Protein AF-0000000080327985 (afdb_homodimer)

pLDDT: mean 84.88, std 21.1, range [33.56, 98.88]

Structure (mmCIF, N/CA/C/O backbone):
data_AF-0000000080327985-model_v1
#
loop_
_entity.id
_entity.type
_entity.pdbx_description
1 polymer 'Uncharacterized protein'
#
loop_
_atom_site.group_PDB
_atom_site.id
_atom_site.type_symbol
_atom_site.label_atom_id
_atom_site.label_alt_id
_atom_site.label_comp_id
_atom_site.label_asym_id
_atom_site.label_entity_id
_atom_site.label_seq_id
_atom_site.pdbx_PDB_ins_code
_atom_site.Cartn_x
_atom_site.Cartn_y
_atom_site.Cartn_z
_atom_site.occupancy
_atom_site.B_iso_or_equiv
_atom_site.auth_seq_id
_atom_site.auth_comp_id
_atom_site.auth_asym_id
_atom_site.auth_atom_id
_atom_site.pdbx_PDB_model_num
ATOM 1 N N . MET A 1 1 ? 18.109 -60.594 13.781 1 41.81 1 MET A N 1
ATOM 2 C CA . MET A 1 1 ? 18.062 -59.188 13.398 1 41.81 1 MET A CA 1
ATOM 3 C C . MET A 1 1 ? 17.109 -58.969 12.227 1 41.81 1 MET A C 1
ATOM 5 O O . MET A 1 1 ? 17.297 -59.562 11.156 1 41.81 1 MET A O 1
ATOM 9 N N . ILE A 1 2 ? 15.758 -58.719 12.406 1 50.81 2 ILE A N 1
ATOM 10 C CA . ILE A 1 2 ? 14.672 -58.5 11.461 1 50.81 2 ILE A CA 1
ATOM 11 C C . ILE A 1 2 ? 14.938 -57.219 10.68 1 50.81 2 ILE A C 1
ATOM 13 O O . ILE A 1 2 ? 15.125 -56.156 11.266 1 50.81 2 ILE A O 1
ATOM 17 N N . LEU A 1 3 ? 15.633 -57.219 9.539 1 45.47 3 LEU A N 1
ATOM 18 C CA . LEU A 1 3 ? 15.797 -56.125 8.594 1 45.47 3 LEU A CA 1
ATOM 19 C C . LEU A 1 3 ? 14.453 -55.531 8.195 1 45.47 3 LEU A C 1
ATOM 21 O O . LEU A 1 3 ? 13.641 -56.188 7.562 1 45.47 3 LEU A O 1
ATOM 25 N N . VAL A 1 4 ? 13.789 -54.75 9.094 1 48.59 4 VAL A N 1
ATOM 26 C CA . VAL A 1 4 ? 12.617 -54 8.672 1 48.59 4 VAL A CA 1
ATOM 27 C C . VAL A 1 4 ? 12.953 -53.188 7.418 1 48.59 4 VAL A C 1
ATOM 29 O O . VAL A 1 4 ? 13.82 -52.312 7.457 1 48.59 4 VAL A O 1
ATOM 32 N N . MET A 1 5 ? 13.023 -53.781 6.203 1 44.28 5 MET A N 1
ATOM 33 C CA . MET A 1 5 ? 13.094 -53 4.965 1 44.28 5 MET A CA 1
ATOM 34 C C . MET A 1 5 ? 12.086 -51.875 4.98 1 44.28 5 MET A C 1
ATOM 36 O O . MET A 1 5 ? 10.875 -52.094 5.082 1 44.28 5 MET A O 1
ATOM 40 N N . THR A 1 6 ? 12.328 -50.906 5.781 1 45 6 THR A N 1
ATOM 41 C CA . THR A 1 6 ? 11.508 -49.719 5.543 1 45 6 THR A CA 1
ATOM 42 C C . THR A 1 6 ? 11.352 -49.469 4.047 1 45 6 THR A C 1
ATOM 44 O O . THR A 1 6 ? 12.344 -49.25 3.344 1 45 6 THR A O 1
ATOM 47 N N . VAL A 1 7 ? 10.484 -50.188 3.33 1 44.88 7 VAL A N 1
ATOM 48 C CA . VAL A 1 7 ? 10.07 -49.781 1.992 1 44.88 7 VAL A CA 1
ATOM 49 C C . VAL A 1 7 ? 9.859 -48.25 1.955 1 44.88 7 VAL A C 1
ATOM 51 O O . VAL A 1 7 ? 8.945 -47.75 2.605 1 44.88 7 VAL A O 1
ATOM 54 N N . GLN A 1 8 ? 10.867 -47.469 2.184 1 47.03 8 GLN A N 1
ATOM 55 C CA . GLN A 1 8 ? 10.695 -46.062 1.828 1 47.03 8 GLN A CA 1
ATOM 56 C C . GLN A 1 8 ? 9.898 -45.906 0.538 1 47.03 8 GLN A C 1
ATOM 58 O O . GLN A 1 8 ? 10.312 -46.406 -0.516 1 47.03 8 GLN A O 1
ATOM 63 N N . ASN A 1 9 ? 8.633 -46.219 0.458 1 46.62 9 ASN A N 1
ATOM 64 C CA . ASN A 1 9 ? 7.746 -45.906 -0.654 1 46.62 9 ASN A CA 1
ATOM 65 C C . ASN A 1 9 ? 8.148 -44.594 -1.328 1 46.62 9 ASN A C 1
ATOM 67 O O . ASN A 1 9 ? 7.531 -43.562 -1.089 1 46.62 9 ASN A O 1
ATOM 71 N N . LEU A 1 10 ? 9.336 -44.219 -1.144 1 50.53 10 LEU A N 1
ATOM 72 C CA . LEU A 1 10 ? 9.852 -43.094 -1.888 1 50.53 10 LEU A CA 1
ATOM 73 C C . LEU A 1 10 ? 9.477 -43.188 -3.361 1 50.53 10 LEU A C 1
ATOM 75 O O . LEU A 1 10 ? 9.328 -42.156 -4.035 1 50.53 10 LEU A O 1
ATOM 79 N N . ASP A 1 11 ? 9.727 -44.406 -3.967 1 54.41 11 ASP A N 1
ATOM 80 C CA . ASP A 1 11 ? 10.078 -44.656 -5.363 1 54.41 11 ASP A CA 1
ATOM 81 C C . ASP A 1 11 ? 8.852 -44.5 -6.27 1 54.41 11 ASP A C 1
ATOM 83 O O . ASP A 1 11 ? 8.938 -44.719 -7.477 1 54.41 11 ASP A O 1
ATOM 87 N N . LYS A 1 12 ? 7.656 -44.531 -5.777 1 68.19 12 LYS A N 1
ATOM 88 C CA . LYS A 1 12 ? 6.59 -44.594 -6.773 1 68.19 12 LYS A CA 1
ATOM 89 C C . LYS A 1 12 ? 6.406 -43.25 -7.477 1 68.19 12 LYS A C 1
ATOM 91 O O . LYS A 1 12 ? 6.352 -42.219 -6.82 1 68.19 12 LYS A O 1
ATOM 96 N N . THR A 1 13 ? 6.879 -43.125 -8.625 1 83.31 13 THR A N 1
ATO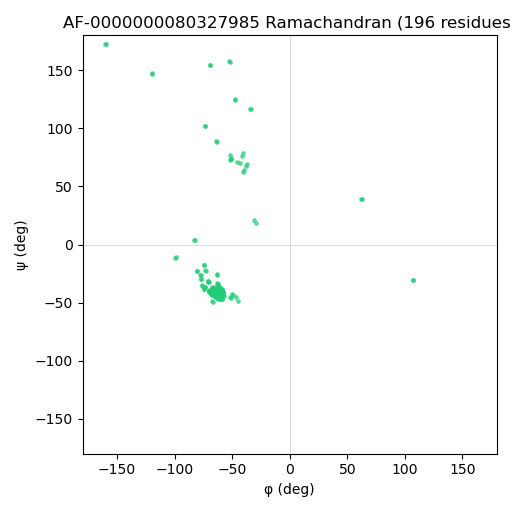M 97 C CA . THR A 1 13 ? 6.566 -42 -9.508 1 83.31 13 THR A CA 1
ATOM 98 C C . THR A 1 13 ? 5.129 -41.531 -9.297 1 83.31 13 THR A C 1
ATOM 100 O O . THR A 1 13 ? 4.203 -42.344 -9.25 1 83.31 13 THR A O 1
ATOM 103 N N . PRO A 1 14 ? 5.008 -40.281 -8.844 1 85.75 14 PRO A N 1
ATOM 104 C CA . PRO A 1 14 ? 3.646 -39.781 -8.641 1 85.75 14 PRO A CA 1
ATOM 105 C C . PRO A 1 14 ? 2.738 -40.062 -9.844 1 85.75 14 PRO A C 1
ATOM 107 O O . PRO A 1 14 ? 3.178 -39.969 -10.992 1 85.75 14 PRO A O 1
ATOM 110 N N . SER A 1 15 ? 1.611 -40.75 -9.523 1 92.44 15 SER A N 1
ATOM 111 C CA . SER A 1 15 ? 0.624 -40.938 -10.586 1 92.44 15 SER A CA 1
ATOM 112 C C . SER A 1 15 ? 0.265 -39.594 -11.242 1 92.44 15 SER A C 1
ATOM 114 O O . SER A 1 15 ? 0.633 -38.531 -10.75 1 92.44 15 SER A O 1
ATOM 116 N N . ARG A 1 16 ? -0.228 -39.594 -12.461 1 96.19 16 ARG A N 1
ATOM 117 C CA . ARG A 1 16 ? -0.683 -38.406 -13.156 1 96.19 16 ARG A CA 1
ATOM 118 C C . ARG A 1 16 ? -1.629 -37.594 -12.289 1 96.19 16 ARG A C 1
ATOM 120 O O . ARG A 1 16 ? -1.535 -36.344 -12.242 1 96.19 16 ARG A O 1
ATOM 127 N N . LYS A 1 17 ? -2.59 -38.25 -11.562 1 96.5 17 LYS A N 1
ATOM 128 C CA . LYS A 1 17 ? -3.545 -37.562 -10.688 1 96.5 17 LYS A CA 1
ATOM 129 C C . LYS A 1 17 ? -2.832 -36.844 -9.539 1 96.5 17 LYS A C 1
ATOM 131 O O . LYS A 1 17 ? -3.168 -35.719 -9.219 1 96.5 17 LYS A O 1
ATOM 136 N N . GLN A 1 18 ? -1.914 -37.375 -8.859 1 96.19 18 GLN A N 1
ATOM 137 C CA . GLN A 1 18 ? -1.138 -36.812 -7.77 1 96.19 18 GLN A CA 1
ATOM 138 C C . GLN A 1 18 ? -0.37 -35.562 -8.234 1 96.19 18 GLN A C 1
ATOM 140 O O . GLN A 1 18 ? -0.319 -34.562 -7.523 1 96.19 18 GLN A O 1
ATOM 145 N N . ARG A 1 19 ? 0.208 -35.625 -9.391 1 96.5 19 ARG A N 1
ATOM 146 C CA . ARG A 1 19 ? 0.943 -34.469 -9.938 1 96.5 19 ARG A CA 1
ATOM 147 C C . ARG A 1 19 ? 0.015 -33.281 -10.188 1 96.5 19 ARG A C 1
ATOM 149 O O . ARG A 1 19 ? 0.365 -32.156 -9.891 1 96.5 19 ARG A O 1
ATOM 156 N N . LEU A 1 20 ? -1.193 -33.656 -10.75 1 96.69 20 LEU A N 1
ATOM 157 C CA . LEU A 1 20 ? -2.174 -32.594 -10.977 1 96.69 20 LEU A CA 1
ATOM 158 C C . LEU A 1 20 ? -2.629 -32 -9.656 1 96.69 20 LEU A C 1
ATOM 160 O O . LEU A 1 20 ? -2.748 -30.781 -9.539 1 96.69 20 LEU A O 1
ATOM 164 N N . GLN A 1 21 ? -2.865 -32.75 -8.688 1 97.31 21 GLN A N 1
ATOM 165 C CA . GLN A 1 21 ? -3.303 -32.281 -7.375 1 97.31 21 GLN A CA 1
ATOM 166 C C . GLN A 1 21 ? -2.25 -31.391 -6.73 1 97.31 21 GLN A C 1
ATOM 168 O O . GLN A 1 21 ? 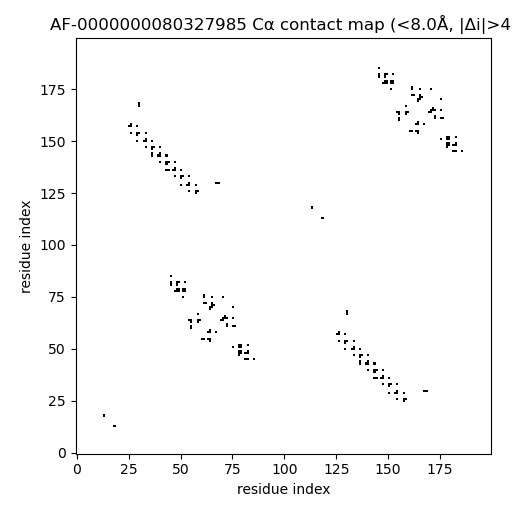-2.582 -30.375 -6.133 1 97.31 21 GLN A O 1
ATOM 173 N N . GLU A 1 22 ? -1.088 -31.734 -6.789 1 96.88 22 GLU A N 1
ATOM 174 C CA . GLU A 1 22 ? 0.012 -30.953 -6.246 1 96.88 22 GLU A CA 1
ATOM 175 C C . GLU A 1 22 ? 0.127 -29.594 -6.953 1 96.88 22 GLU A C 1
ATOM 177 O O . GLU A 1 22 ? 0.327 -28.562 -6.309 1 96.88 22 GLU A O 1
ATOM 182 N N . ARG A 1 23 ? 0.043 -29.609 -8.211 1 96.44 23 ARG A N 1
ATOM 183 C CA . ARG A 1 23 ? 0.056 -28.375 -8.977 1 96.44 23 ARG A CA 1
ATOM 184 C C . ARG A 1 23 ? -1.091 -27.453 -8.562 1 96.44 23 ARG A C 1
ATOM 186 O O . ARG A 1 23 ? -0.893 -26.266 -8.359 1 96.44 23 ARG A O 1
ATOM 193 N N . GLN A 1 24 ? -2.229 -28.031 -8.461 1 97.62 24 GLN A N 1
ATOM 194 C CA . GLN A 1 24 ? -3.408 -27.266 -8.07 1 97.62 24 GLN A CA 1
ATOM 195 C C . GLN A 1 24 ? -3.248 -26.703 -6.664 1 97.62 24 GLN A C 1
ATOM 197 O O . GLN A 1 24 ? -3.598 -25.547 -6.418 1 97.62 24 GLN A O 1
ATOM 202 N N . ARG A 1 25 ? -2.717 -27.5 -5.859 1 98.5 25 ARG A N 1
ATOM 203 C CA . ARG A 1 25 ? -2.492 -27.047 -4.488 1 98.5 25 ARG A CA 1
ATOM 204 C C . ARG A 1 25 ? -1.514 -25.875 -4.457 1 98.5 25 ARG A C 1
ATOM 206 O O . ARG A 1 25 ? -1.735 -24.891 -3.744 1 98.5 25 ARG A O 1
ATOM 213 N N . ARG A 1 26 ? -0.477 -25.922 -5.125 1 98.44 26 ARG A N 1
ATOM 214 C CA . ARG A 1 26 ? 0.523 -24.875 -5.191 1 98.44 26 ARG A CA 1
ATOM 215 C C . ARG A 1 26 ? -0.067 -23.594 -5.793 1 98.44 26 ARG A C 1
ATOM 217 O O . ARG A 1 26 ? 0.213 -22.5 -5.324 1 98.44 26 ARG A O 1
ATOM 224 N N . GLN A 1 27 ? -0.864 -23.781 -6.801 1 98.5 27 GLN A N 1
ATOM 225 C CA . GLN A 1 27 ? -1.486 -22.625 -7.453 1 98.5 27 GLN A CA 1
ATOM 226 C C . GLN A 1 27 ? -2.461 -21.922 -6.516 1 98.5 27 GLN A C 1
ATOM 228 O O . GLN A 1 27 ? -2.479 -20.688 -6.441 1 98.5 27 GLN A O 1
ATOM 233 N N . LEU A 1 28 ? -3.191 -22.672 -5.805 1 98.62 28 LEU A N 1
ATOM 234 C CA . LEU A 1 28 ? -4.113 -22.078 -4.84 1 98.62 28 LEU A CA 1
ATOM 235 C C . LEU A 1 28 ? -3.355 -21.375 -3.727 1 98.62 28 LEU A C 1
ATOM 237 O O . LEU A 1 28 ? -3.775 -20.297 -3.27 1 98.62 28 LEU A O 1
ATOM 241 N N . ALA A 1 29 ? -2.312 -21.938 -3.305 1 98.44 29 ALA A N 1
ATOM 242 C CA . ALA A 1 29 ? -1.516 -21.344 -2.234 1 98.44 29 ALA A CA 1
ATOM 243 C C . ALA A 1 29 ? -0.969 -19.984 -2.646 1 98.44 29 ALA A C 1
ATOM 245 O O . ALA A 1 29 ? -1.003 -19.031 -1.864 1 98.44 29 ALA A O 1
ATOM 246 N N . VAL A 1 30 ? -0.54 -19.844 -3.877 1 98.56 30 VAL A N 1
ATOM 247 C CA . VAL A 1 30 ? 0.047 -18.578 -4.301 1 98.56 30 VAL A CA 1
ATOM 248 C C . VAL A 1 30 ? -1.057 -17.547 -4.527 1 98.56 30 VAL A C 1
ATOM 250 O O . VAL A 1 30 ? -0.861 -16.359 -4.273 1 98.56 30 VAL A O 1
ATOM 253 N N . VAL A 1 31 ? -2.176 -17.984 -5.004 1 98.81 31 VAL A N 1
ATOM 254 C CA . VAL A 1 31 ? -3.297 -17.062 -5.133 1 98.81 31 VAL A CA 1
ATOM 255 C C . VAL A 1 31 ? -3.662 -16.5 -3.76 1 98.81 31 VAL A C 1
ATOM 257 O O . VAL A 1 31 ? -3.863 -15.297 -3.607 1 98.81 31 VAL A O 1
ATOM 260 N N . ASP A 1 32 ? -3.684 -17.406 -2.771 1 98.5 32 ASP A N 1
ATOM 261 C CA . ASP A 1 32 ? -3.967 -16.969 -1.407 1 98.5 32 ASP A CA 1
ATOM 262 C C . ASP A 1 32 ? -2.926 -15.953 -0.926 1 98.5 32 ASP A C 1
ATOM 264 O O . ASP A 1 32 ? -3.268 -14.961 -0.281 1 98.5 32 ASP A O 1
ATOM 268 N N . THR A 1 33 ? -1.729 -16.172 -1.235 1 98.69 33 THR A N 1
ATOM 269 C CA . THR A 1 33 ? -0.639 -15.281 -0.842 1 98.69 33 THR A CA 1
ATOM 270 C C . THR A 1 33 ? -0.779 -13.922 -1.518 1 98.69 33 THR A C 1
ATOM 272 O O . THR A 1 33 ? -0.601 -12.883 -0.876 1 98.69 33 THR A O 1
ATOM 275 N N . VAL A 1 34 ? -1.118 -13.945 -2.797 1 98.88 34 VAL A N 1
ATOM 276 C CA . VAL A 1 34 ? -1.31 -12.695 -3.537 1 98.88 34 VAL A CA 1
ATOM 277 C C . VAL A 1 34 ? -2.502 -11.938 -2.965 1 98.88 34 VAL A C 1
ATOM 279 O O . VAL A 1 34 ? -2.42 -10.727 -2.729 1 98.88 34 VAL A O 1
ATOM 282 N N . ASP A 1 35 ? -3.578 -12.688 -2.699 1 98.62 35 ASP A N 1
ATOM 283 C CA . ASP A 1 35 ? -4.766 -12.07 -2.115 1 98.62 35 ASP A CA 1
ATOM 284 C C . ASP A 1 35 ? -4.438 -11.406 -0.781 1 98.62 35 ASP A C 1
ATOM 286 O O . ASP A 1 35 ? -4.863 -10.273 -0.525 1 98.62 35 ASP A O 1
ATOM 290 N N . LYS A 1 36 ? -3.664 -12.016 -0.004 1 98.62 36 LYS A N 1
ATOM 291 C CA . LYS A 1 36 ? -3.275 -11.484 1.299 1 98.62 36 LYS A CA 1
ATOM 292 C C . LYS A 1 36 ? -2.389 -10.258 1.149 1 98.62 36 LYS A C 1
ATOM 294 O O . LYS A 1 36 ? -2.547 -9.281 1.884 1 98.62 36 LYS A O 1
ATOM 299 N N . ALA A 1 37 ? -1.503 -10.328 0.258 1 98.62 37 ALA A N 1
ATOM 300 C CA . ALA A 1 37 ? -0.63 -9.188 0.005 1 98.62 37 ALA A CA 1
ATOM 301 C C . ALA A 1 37 ? -1.427 -7.988 -0.505 1 98.62 37 ALA A C 1
ATOM 303 O O . ALA A 1 37 ? -1.169 -6.848 -0.111 1 98.62 37 ALA A O 1
ATOM 304 N N . GLU A 1 38 ? -2.35 -8.297 -1.351 1 98.5 38 GLU A N 1
ATOM 305 C CA . GLU A 1 38 ? -3.223 -7.234 -1.844 1 98.5 38 GLU A CA 1
ATOM 306 C C . GLU A 1 38 ? -4.008 -6.594 -0.705 1 98.5 38 GLU A C 1
ATOM 308 O O . GLU A 1 38 ? -4.16 -5.371 -0.66 1 98.5 38 GLU A O 1
ATOM 313 N N . ALA A 1 39 ? -4.508 -7.324 0.178 1 98.19 39 ALA A N 1
ATOM 314 C CA . ALA A 1 39 ? -5.246 -6.828 1.336 1 98.19 39 ALA A CA 1
ATOM 315 C C . ALA A 1 39 ? -4.355 -5.965 2.227 1 98.19 39 ALA A C 1
ATOM 317 O O . ALA A 1 39 ? -4.809 -4.957 2.773 1 98.19 39 ALA A O 1
ATOM 318 N N . LYS A 1 40 ? -3.125 -6.316 2.303 1 98.44 40 LYS A N 1
ATOM 319 C CA . LYS A 1 40 ? -2.164 -5.539 3.08 1 98.44 40 LYS A CA 1
ATOM 320 C C . LYS A 1 40 ? -1.935 -4.164 2.453 1 98.44 40 LYS A C 1
ATOM 322 O O . LYS A 1 40 ? -1.854 -3.16 3.162 1 98.44 40 LYS A O 1
ATOM 327 N N . VAL A 1 41 ? -1.819 -4.145 1.182 1 98.38 41 VAL A N 1
ATOM 328 C CA . VAL A 1 41 ? -1.651 -2.877 0.479 1 98.38 41 VAL A CA 1
ATOM 329 C C . VAL A 1 41 ? -2.867 -1.986 0.724 1 98.38 41 VAL A C 1
ATOM 331 O O . VAL A 1 41 ? -2.723 -0.81 1.066 1 98.38 41 VAL A O 1
ATOM 334 N N . ARG A 1 42 ? -4.023 -2.561 0.584 1 97.25 42 ARG A N 1
ATOM 335 C CA . ARG A 1 42 ? -5.254 -1.805 0.785 1 97.25 42 ARG A CA 1
ATOM 336 C C . ARG A 1 42 ? -5.316 -1.225 2.193 1 97.25 42 ARG A C 1
ATOM 338 O O . ARG A 1 42 ? -5.672 -0.058 2.377 1 97.25 42 ARG A O 1
ATOM 345 N N . LYS A 1 43 ? -4.957 -1.97 3.121 1 96.75 43 LYS A N 1
ATOM 346 C CA . LYS A 1 43 ? -4.965 -1.515 4.508 1 96.75 43 LYS A CA 1
ATOM 347 C C . LYS A 1 43 ? -3.971 -0.374 4.715 1 96.75 43 LYS A C 1
ATOM 349 O O . LYS A 1 43 ? -4.281 0.611 5.387 1 96.75 43 LYS A O 1
ATOM 354 N N . ALA A 1 44 ? -2.838 -0.527 4.203 1 98.12 44 ALA A N 1
ATOM 355 C CA . ALA A 1 44 ? -1.814 0.508 4.312 1 98.12 44 ALA A CA 1
ATOM 356 C C . ALA A 1 44 ? -2.262 1.799 3.631 1 98.12 44 ALA A C 1
ATOM 358 O O . ALA A 1 44 ? -1.992 2.895 4.125 1 98.12 44 ALA A O 1
ATOM 359 N N . GLU A 1 45 ? -2.949 1.655 2.516 1 97.88 45 GLU A N 1
ATOM 360 C CA . GLU A 1 45 ? -3.455 2.824 1.8 1 97.88 45 GLU A CA 1
ATOM 361 C C . GLU A 1 45 ? -4.527 3.547 2.611 1 97.88 45 GLU A C 1
ATOM 363 O O . GLU A 1 45 ? -4.57 4.777 2.633 1 97.88 45 GLU A O 1
ATOM 368 N N . VAL A 1 46 ? -5.293 2.844 3.266 1 96.69 46 VAL A N 1
ATOM 369 C CA . VAL A 1 46 ? -6.324 3.418 4.121 1 96.69 46 VAL A CA 1
ATOM 370 C C . VAL A 1 46 ? -5.676 4.156 5.289 1 96.69 46 VAL A C 1
ATOM 372 O O . VAL A 1 46 ? -6.098 5.262 5.645 1 96.69 46 VAL A O 1
ATOM 375 N N . GLU A 1 47 ? -4.691 3.584 5.824 1 97.62 47 GLU A N 1
ATOM 376 C CA . GLU A 1 47 ? -3.941 4.234 6.895 1 97.62 47 GLU A CA 1
ATOM 377 C C . GLU A 1 47 ? -3.307 5.535 6.406 1 97.62 47 GLU A C 1
ATOM 379 O O . GLU A 1 47 ? -3.322 6.543 7.117 1 97.62 47 GLU A O 1
ATOM 384 N N . LEU A 1 48 ? -2.746 5.516 5.211 1 98.56 48 LEU A N 1
ATOM 385 C CA . LEU A 1 48 ? -2.162 6.723 4.633 1 98.56 48 LEU A CA 1
ATOM 386 C C . LEU A 1 48 ? -3.223 7.797 4.426 1 98.56 48 LEU A C 1
ATOM 388 O O . LEU A 1 48 ? -3 8.969 4.746 1 98.56 48 LEU A O 1
ATOM 392 N N . ALA A 1 49 ? -4.34 7.363 3.924 1 98.25 49 ALA A N 1
ATOM 393 C CA . ALA A 1 49 ? -5.434 8.305 3.701 1 98.25 49 ALA A CA 1
ATOM 394 C C . ALA A 1 49 ? -5.855 8.977 5.004 1 98.25 49 ALA A C 1
ATOM 396 O O . ALA A 1 49 ? -6.094 10.188 5.035 1 98.25 49 ALA A O 1
ATOM 397 N N . ALA A 1 50 ? -5.883 8.258 6.055 1 97.81 50 ALA A N 1
ATOM 398 C CA . ALA A 1 50 ? -6.227 8.797 7.363 1 97.81 50 ALA A CA 1
ATOM 399 C C . ALA A 1 50 ? -5.168 9.789 7.848 1 97.81 50 ALA A C 1
ATOM 401 O O . ALA A 1 50 ? -5.5 10.844 8.391 1 97.81 50 ALA A O 1
ATOM 402 N N . ALA A 1 51 ? -3.957 9.414 7.605 1 98.56 51 ALA A N 1
ATOM 403 C CA . ALA A 1 51 ? -2.857 10.289 7.988 1 98.56 51 ALA A CA 1
ATOM 404 C C . ALA A 1 51 ? -2.916 11.609 7.219 1 98.56 51 ALA A C 1
ATOM 406 O O . ALA A 1 51 ? -2.688 12.68 7.789 1 98.56 51 ALA A O 1
ATOM 407 N N . VAL A 1 52 ? -3.238 11.492 5.969 1 98.81 52 VAL A N 1
ATOM 408 C CA . VAL A 1 52 ? -3.334 12.688 5.129 1 98.81 52 VAL A CA 1
ATOM 409 C C . VAL A 1 52 ? -4.52 13.539 5.578 1 98.81 52 VAL A C 1
ATOM 411 O O . VAL A 1 52 ? -4.426 14.766 5.621 1 98.81 52 VAL A O 1
ATOM 414 N N . THR A 1 53 ? -5.547 12.875 5.953 1 98.25 53 THR A N 1
ATOM 415 C CA . THR A 1 53 ? -6.723 13.586 6.453 1 98.25 53 THR A CA 1
ATOM 416 C C . THR A 1 53 ? -6.387 14.352 7.73 1 98.25 53 THR A C 1
ATOM 418 O O . THR A 1 53 ? -6.773 15.508 7.879 1 98.25 53 THR A O 1
ATOM 421 N N . GLU A 1 54 ? -5.641 13.773 8.57 1 98.38 54 GLU A N 1
ATOM 422 C CA . GLU A 1 54 ? -5.188 14.438 9.789 1 98.38 54 GLU A CA 1
ATOM 423 C C . GLU A 1 54 ? -4.277 15.625 9.469 1 98.38 54 GLU A C 1
ATOM 425 O O . GLU A 1 54 ? -4.383 16.688 10.086 1 98.38 54 GLU A O 1
ATOM 430 N N . ALA A 1 55 ? -3.438 15.398 8.484 1 98.75 55 ALA A N 1
ATOM 431 C CA . ALA A 1 55 ? -2.521 16.469 8.086 1 98.75 55 ALA A CA 1
ATOM 432 C C . ALA A 1 55 ? -3.287 17.703 7.605 1 98.75 55 ALA A C 1
ATOM 434 O O . ALA A 1 55 ? -2.922 18.828 7.93 1 98.75 55 ALA A O 1
ATOM 435 N N . VAL A 1 56 ? -4.316 17.453 6.859 1 98.81 56 VAL A N 1
ATOM 436 C CA . VAL A 1 56 ? -5.117 18.578 6.371 1 98.81 56 VAL A CA 1
ATOM 437 C C . VAL A 1 56 ? -5.703 19.344 7.551 1 98.81 56 VAL A C 1
ATOM 439 O O . VAL A 1 56 ? -5.738 20.578 7.543 1 98.81 56 VAL A O 1
ATOM 442 N N . GLN A 1 57 ? -6.078 18.641 8.594 1 98.25 57 GLN A N 1
ATOM 443 C CA . GLN A 1 57 ? -6.641 19.281 9.781 1 98.25 57 GLN A CA 1
ATOM 444 C C . GLN A 1 57 ? -5.578 20.078 10.531 1 98.25 57 GLN A C 1
ATOM 446 O O . GLN A 1 57 ? -5.824 21.219 10.938 1 98.25 57 GLN A O 1
ATOM 451 N N . VAL A 1 58 ? -4.441 19.578 10.609 1 98.5 58 VAL A N 1
ATOM 452 C CA . VAL A 1 58 ? -3.365 20.188 11.391 1 98.5 58 VAL A CA 1
ATOM 453 C C . VAL A 1 58 ? -2.83 21.422 10.648 1 98.5 58 VAL A C 1
ATOM 455 O O . VAL A 1 58 ? -2.547 22.453 11.273 1 98.5 58 VAL A O 1
ATOM 458 N N . PHE A 1 59 ? -2.756 21.312 9.367 1 98.31 59 PHE A N 1
ATOM 459 C CA . PHE A 1 59 ? -2.252 22.422 8.562 1 98.31 59 PHE A CA 1
ATOM 460 C C . PHE A 1 59 ? -3.336 23.469 8.344 1 98.31 59 PHE A C 1
ATOM 462 O O . PHE A 1 59 ? -3.037 24.625 8.047 1 98.31 59 PHE A O 1
ATOM 469 N N . GLY A 1 60 ? -4.52 23.016 8.461 1 97.94 60 GLY A N 1
ATOM 470 C CA . GLY A 1 60 ? -5.621 23.969 8.461 1 97.94 60 GLY A CA 1
ATOM 471 C C . GLY A 1 60 ? -6.434 23.938 7.18 1 97.94 60 GLY A C 1
ATOM 472 O O . GLY A 1 60 ? -7.633 24.219 7.191 1 97.94 60 GLY A O 1
ATOM 473 N N . ASP A 1 61 ? -5.777 23.594 6.047 1 97.5 61 ASP A N 1
ATOM 474 C CA . ASP A 1 61 ? -6.5 23.5 4.785 1 97.5 61 ASP A CA 1
ATOM 475 C C . ASP A 1 61 ? -5.734 22.656 3.773 1 97.5 61 ASP A C 1
ATOM 477 O O . ASP A 1 61 ? -4.594 22.266 4.023 1 97.5 61 ASP A O 1
ATOM 481 N N . GLU A 1 62 ? -6.316 22.344 2.635 1 98.56 62 GLU A N 1
ATOM 482 C CA . GLU A 1 62 ? -5.734 21.453 1.638 1 98.56 62 GLU A CA 1
ATOM 483 C C . GLU A 1 62 ? -4.484 22.062 1.01 1 98.56 62 GLU A C 1
ATOM 485 O O . GLU A 1 62 ? -3.516 21.344 0.733 1 98.56 62 GLU A O 1
ATOM 490 N N . GLN A 1 63 ? -4.523 23.359 0.795 1 98.31 63 GLN A N 1
ATOM 491 C CA . GLN A 1 63 ? -3.391 24.031 0.17 1 98.31 63 GLN A CA 1
ATOM 492 C C . GLN A 1 63 ? -2.172 24.016 1.088 1 98.31 63 GLN A C 1
ATOM 494 O O . GLN A 1 63 ? -1.059 23.734 0.647 1 98.31 63 GLN A O 1
ATOM 499 N N . SER A 1 64 ? -2.387 24.391 2.316 1 98.38 64 SER A N 1
ATOM 500 C CA . SER A 1 64 ? -1.294 24.375 3.283 1 98.38 64 SER A CA 1
ATOM 501 C C . SER A 1 64 ? -0.742 22.969 3.471 1 98.38 64 SER A C 1
ATOM 503 O O . SER A 1 64 ? 0.473 22.781 3.561 1 98.38 64 SER A O 1
ATOM 505 N N . ALA A 1 65 ? -1.595 22.031 3.527 1 98.81 65 ALA A N 1
ATOM 506 C CA . ALA A 1 65 ? -1.168 20.641 3.621 1 98.81 65 ALA A CA 1
ATOM 507 C C . ALA A 1 65 ? -0.362 20.219 2.393 1 98.81 65 ALA A C 1
ATOM 509 O O . ALA A 1 65 ? 0.642 19.516 2.51 1 98.81 65 ALA A O 1
ATOM 510 N N . SER A 1 66 ? -0.833 20.562 1.274 1 98.75 66 SER A N 1
ATOM 511 C CA . SER A 1 66 ? -0.145 20.281 0.022 1 98.75 66 SER A CA 1
ATOM 512 C C . SER A 1 66 ? 1.307 20.734 0.066 1 98.75 66 SER A C 1
ATOM 514 O O . SER A 1 66 ? 2.217 19.984 -0.292 1 98.75 66 SER A O 1
ATOM 516 N N . GLU A 1 67 ? 1.51 21.922 0.542 1 97.94 67 GLU A N 1
ATOM 517 C CA . GLU A 1 67 ? 2.855 22.469 0.663 1 97.94 67 GLU A CA 1
ATOM 518 C C . GLU A 1 67 ? 3.662 21.734 1.727 1 97.94 67 GLU A C 1
ATOM 520 O O . GLU A 1 67 ? 4.832 21.406 1.511 1 97.94 67 GLU A O 1
ATOM 525 N N . GLY A 1 68 ? 3.039 21.453 2.775 1 98.19 68 GLY A N 1
ATOM 526 C CA . GLY A 1 68 ? 3.719 20.797 3.885 1 98.19 68 GLY A CA 1
ATOM 527 C C . GLY A 1 68 ? 4.07 19.344 3.6 1 98.19 68 GLY A C 1
ATOM 528 O O . GLY A 1 68 ? 5.074 18.844 4.102 1 98.19 68 GLY A O 1
ATOM 529 N N . LEU A 1 69 ? 3.285 18.75 2.846 1 98.75 69 LEU A N 1
ATOM 530 C CA . LEU A 1 69 ? 3.465 17.328 2.576 1 98.75 69 LEU A CA 1
ATOM 531 C C . LEU A 1 69 ? 4.164 17.109 1.238 1 98.75 69 LEU A C 1
ATOM 533 O O . LEU A 1 69 ? 4.512 15.984 0.891 1 98.75 69 LEU A O 1
ATOM 537 N N . ASP A 1 70 ? 4.262 18.141 0.502 1 97.69 70 ASP A N 1
ATOM 538 C CA . ASP A 1 70 ? 4.824 18.047 -0.843 1 97.69 70 ASP A CA 1
ATOM 539 C C . ASP A 1 70 ? 3.979 17.141 -1.733 1 97.69 70 ASP A C 1
ATOM 541 O O . ASP A 1 70 ? 4.512 16.266 -2.42 1 97.69 70 ASP A O 1
ATOM 545 N N . MET A 1 71 ? 2.689 17.25 -1.567 1 97.75 71 MET A N 1
ATOM 546 C CA . MET A 1 71 ? 1.7 16.562 -2.393 1 97.75 71 MET A CA 1
ATOM 547 C C . MET A 1 71 ? 0.797 17.562 -3.105 1 97.75 71 MET A C 1
ATOM 549 O O . MET A 1 71 ? 0.449 18.609 -2.543 1 97.75 71 MET A O 1
ATOM 553 N N . SER A 1 72 ? 0.376 17.156 -4.312 1 98.69 72 SER A N 1
ATOM 554 C CA . SER A 1 72 ? -0.558 18.047 -4.984 1 98.69 72 SER A CA 1
ATOM 555 C C . SER A 1 72 ? -1.915 18.062 -4.289 1 98.69 72 SER A C 1
ATOM 557 O O . SER A 1 72 ? -2.277 17.094 -3.613 1 98.69 72 SER A O 1
ATOM 559 N N . VAL A 1 73 ? -2.605 19.031 -4.402 1 98.62 73 VAL A N 1
ATOM 560 C CA . VAL A 1 73 ? -3.941 19.125 -3.82 1 98.62 73 VAL A CA 1
ATOM 561 C C . VAL A 1 73 ? -4.828 18.016 -4.379 1 98.62 73 VAL A C 1
ATOM 563 O O . VAL A 1 73 ? -5.664 17.469 -3.66 1 98.62 73 VAL A O 1
ATOM 566 N N . GLU A 1 74 ? -4.582 17.812 -5.637 1 98.06 74 GLU A N 1
ATOM 567 C CA . GLU A 1 74 ? -5.359 16.75 -6.273 1 98.06 74 GLU A CA 1
ATOM 568 C C . GLU A 1 74 ? -5.109 15.398 -5.602 1 98.06 74 GLU A C 1
ATOM 570 O O . GLU A 1 74 ? -6.043 14.617 -5.398 1 98.06 74 GLU A O 1
ATOM 575 N N . VAL A 1 75 ? -3.893 15.102 -5.301 1 97.94 75 VAL A N 1
ATOM 576 C CA . VAL A 1 75 ? -3.531 13.859 -4.625 1 97.94 75 VAL A CA 1
ATOM 577 C C . VAL A 1 75 ? -4.176 13.812 -3.242 1 97.94 75 VAL A C 1
ATOM 579 O O . VAL A 1 75 ? -4.75 12.797 -2.85 1 97.94 75 VAL A O 1
ATOM 582 N N . ILE A 1 76 ? -4.113 14.867 -2.562 1 98.75 76 ILE A N 1
ATOM 583 C CA . ILE A 1 76 ? -4.707 14.977 -1.236 1 98.75 76 ILE A CA 1
ATOM 584 C C . ILE A 1 76 ? -6.211 14.711 -1.321 1 98.75 76 ILE A C 1
ATOM 586 O O . ILE A 1 76 ? -6.758 13.953 -0.518 1 98.75 76 ILE A O 1
ATOM 590 N N . ARG A 1 77 ? -6.879 15.266 -2.273 1 98.31 77 ARG A N 1
ATOM 591 C CA . ARG A 1 77 ? -8.32 15.094 -2.439 1 98.31 77 ARG A CA 1
ATOM 592 C C . ARG A 1 77 ? -8.68 13.633 -2.693 1 98.31 77 ARG A C 1
ATOM 594 O O . ARG A 1 77 ? -9.727 13.164 -2.254 1 98.31 77 ARG A O 1
ATOM 601 N N . ARG A 1 78 ? -7.805 13.016 -3.361 1 97.44 78 ARG A N 1
ATOM 602 C CA . ARG A 1 78 ? -8.031 11.594 -3.582 1 97.44 78 ARG A CA 1
ATOM 603 C C . ARG A 1 78 ? -8.023 10.828 -2.264 1 97.44 78 ARG A C 1
ATOM 605 O O . ARG A 1 78 ? -8.883 9.969 -2.033 1 97.44 78 ARG A O 1
ATOM 612 N N . PHE A 1 79 ? -7.113 11.164 -1.453 1 98 79 PHE A N 1
ATOM 613 C CA . PHE A 1 79 ? -7.031 10.492 -0.159 1 98 79 PHE A CA 1
ATOM 614 C C . PHE A 1 79 ? -8.234 10.844 0.707 1 98 79 PHE A C 1
ATOM 616 O O . PHE A 1 79 ? -8.781 9.984 1.397 1 98 79 PHE A O 1
ATOM 623 N N . LEU A 1 80 ? -8.602 12.07 0.72 1 97.5 80 LEU A N 1
ATOM 624 C CA . LEU A 1 80 ? -9.758 12.492 1.506 1 97.5 80 LEU A CA 1
ATOM 625 C C . LEU A 1 80 ? -11.016 11.75 1.066 1 97.5 80 LEU A C 1
ATOM 627 O O . LEU A 1 80 ? -11.836 11.359 1.9 1 97.5 80 LEU A O 1
ATOM 631 N N . ARG A 1 81 ? -11.141 11.586 -0.19 1 95.62 81 ARG A N 1
ATOM 632 C CA . ARG A 1 81 ? -12.281 10.836 -0.706 1 95.62 81 ARG A CA 1
ATOM 633 C C . ARG A 1 81 ? -12.242 9.391 -0.23 1 95.62 81 ARG A C 1
ATOM 635 O O . ARG A 1 81 ? -13.273 8.82 0.136 1 95.62 81 ARG A O 1
ATOM 642 N N . MET A 1 82 ? -11.07 8.828 -0.272 1 93.56 82 MET A N 1
ATOM 643 C CA . MET A 1 82 ? -10.914 7.453 0.184 1 93.56 82 MET A CA 1
ATOM 644 C C . MET A 1 82 ? -11.375 7.301 1.63 1 93.56 82 MET A C 1
ATOM 646 O O . MET A 1 82 ? -12.047 6.328 1.975 1 93.56 82 MET A O 1
ATOM 650 N N . THR A 1 83 ? -11 8.195 2.395 1 93.06 83 THR A N 1
ATOM 651 C CA . THR A 1 83 ? -11.359 8.164 3.809 1 93.06 83 THR A CA 1
ATOM 652 C C . THR A 1 83 ? -12.867 8.289 3.988 1 93.06 83 THR A C 1
ATOM 654 O O . THR A 1 83 ? -13.453 7.598 4.828 1 93.06 83 THR A O 1
ATOM 657 N N . ARG A 1 84 ? -13.422 9.102 3.227 1 90.44 84 ARG A N 1
ATOM 658 C CA . ARG A 1 84 ? -14.867 9.273 3.299 1 90.44 84 ARG A CA 1
ATOM 659 C C . ARG A 1 84 ? -15.594 8 2.879 1 90.44 84 ARG A C 1
ATOM 661 O O . ARG A 1 84 ? -16.609 7.621 3.482 1 90.44 84 ARG A O 1
ATOM 668 N N . ASP A 1 85 ? -15.047 7.383 1.895 1 86.06 85 ASP A N 1
ATOM 669 C CA . ASP A 1 85 ? -15.648 6.145 1.418 1 86.06 85 ASP A CA 1
ATOM 670 C C . ASP A 1 85 ? -15.5 5.031 2.453 1 86.06 85 ASP A C 1
ATOM 672 O O . ASP A 1 85 ? -16.406 4.203 2.611 1 86.06 85 ASP A O 1
ATOM 676 N N . GLU A 1 86 ? -14.367 4.992 3.045 1 80.94 86 GLU A N 1
ATOM 677 C CA . GLU A 1 86 ? -14.133 3.965 4.055 1 80.94 86 GLU A CA 1
ATOM 678 C C . GLU A 1 86 ? -15.047 4.152 5.258 1 80.94 86 GLU A C 1
ATOM 680 O O . GLU A 1 86 ? -15.562 3.18 5.812 1 80.94 86 GLU A O 1
ATOM 685 N N . VAL A 1 87 ? -15.188 5.324 5.551 1 72.94 87 VAL A N 1
ATOM 686 C CA . VAL A 1 87 ? -16.062 5.645 6.676 1 72.94 87 VAL A CA 1
ATOM 687 C C . VAL A 1 87 ? -17.516 5.348 6.301 1 72.94 87 VAL A C 1
ATOM 689 O O . VAL A 1 87 ? -18.266 4.793 7.105 1 72.94 87 VAL A O 1
ATOM 692 N N . ALA A 1 88 ? -17.781 5.699 5.07 1 70.69 88 ALA A N 1
ATOM 693 C CA . ALA A 1 88 ? -19.141 5.453 4.59 1 70.69 88 ALA A CA 1
ATOM 694 C C . ALA A 1 88 ? -19.391 3.957 4.426 1 70.69 88 ALA A C 1
ATOM 696 O O . ALA A 1 88 ? -20.516 3.486 4.656 1 70.69 88 ALA A O 1
ATOM 697 N N . GLY A 1 89 ? -18.281 3.365 3.881 1 61.88 89 GLY A N 1
ATOM 698 C CA . GLY A 1 89 ? -18.453 1.929 3.736 1 61.88 89 GLY A CA 1
ATOM 699 C C . GLY A 1 89 ? -18.609 1.209 5.062 1 61.88 89 GLY A C 1
ATOM 700 O O . GLY A 1 89 ? -19.344 0.221 5.156 1 61.88 89 GLY A O 1
ATOM 701 N N . ASP A 1 90 ? -17.812 1.575 6.016 1 60.16 90 ASP A N 1
ATOM 702 C CA . ASP A 1 90 ? -17.906 1.004 7.355 1 60.16 90 ASP A CA 1
ATOM 703 C C . ASP A 1 90 ? -19.281 1.243 7.957 1 60.16 90 ASP A C 1
ATOM 705 O O . ASP A 1 90 ? -19.828 0.376 8.641 1 60.16 90 ASP A O 1
ATOM 709 N N . ASP A 1 91 ? -19.719 2.406 7.734 1 54.16 91 ASP A N 1
ATOM 710 C CA . ASP A 1 91 ? -21.062 2.691 8.227 1 54.16 91 ASP A CA 1
ATOM 711 C C . ASP A 1 91 ? -22.094 1.793 7.551 1 54.16 91 ASP A C 1
ATOM 713 O O . ASP A 1 91 ? -23.094 1.399 8.172 1 54.16 91 ASP A O 1
ATOM 717 N N . ASN A 1 92 ? -21.766 1.632 6.363 1 49.69 92 ASN A N 1
ATOM 718 C CA . ASN A 1 92 ? -22.734 0.784 5.672 1 49.69 92 ASN A CA 1
ATOM 719 C C . ASN A 1 92 ? -22.594 -0.678 6.086 1 49.69 92 ASN A C 1
ATOM 721 O O . ASN A 1 92 ? -23.578 -1.419 6.102 1 49.69 92 ASN A O 1
ATOM 725 N N . ALA A 1 93 ? -21.406 -1.056 6.297 1 49.12 93 ALA A N 1
ATOM 726 C CA . ALA A 1 93 ? -21.266 -2.432 6.766 1 49.12 93 ALA A CA 1
ATOM 727 C C . ALA A 1 93 ? -21.859 -2.598 8.164 1 49.12 93 ALA A C 1
ATOM 729 O O . ALA A 1 93 ? -22.359 -3.668 8.508 1 49.12 93 ALA A O 1
ATOM 730 N N . ALA A 1 94 ? -21.688 -1.57 9.047 1 48.59 94 ALA A N 1
ATOM 731 C CA . ALA A 1 94 ? -22.297 -1.672 10.367 1 48.59 94 ALA A CA 1
ATOM 732 C C . ALA A 1 94 ? -23.812 -1.724 10.281 1 48.59 94 ALA A C 1
ATOM 734 O O . ALA A 1 94 ? -24.484 -2.256 11.172 1 48.59 94 ALA A O 1
ATOM 735 N N . GLU A 1 95 ? -24.297 -1.158 9.242 1 43.97 95 GLU A N 1
ATOM 736 C CA . GLU A 1 95 ? -25.75 -1.161 9.164 1 43.97 95 GLU A CA 1
ATOM 737 C C . GLU A 1 95 ? -26.281 -2.529 8.742 1 43.97 95 GLU A C 1
ATOM 739 O O . GLU A 1 95 ? -27.422 -2.879 9.039 1 43.97 95 GLU A O 1
ATOM 744 N N . VAL A 1 96 ? -25.406 -3.248 8.023 1 49.66 96 VAL A N 1
ATOM 745 C CA . VAL A 1 96 ? -26 -4.5 7.555 1 49.66 96 VAL A CA 1
ATOM 746 C C . VAL A 1 96 ? -26.047 -5.508 8.703 1 49.66 96 VAL A C 1
ATOM 748 O O . VAL A 1 96 ? -26.719 -6.539 8.602 1 49.66 96 VAL A O 1
ATOM 751 N N . ASP A 1 97 ? -25.109 -5.363 9.555 1 48.06 97 ASP A N 1
ATOM 752 C CA . ASP A 1 97 ? -25.156 -6.41 10.57 1 48.06 97 ASP A CA 1
ATOM 753 C C . ASP A 1 97 ? -26.328 -6.191 11.531 1 48.06 97 ASP A C 1
ATOM 755 O O . ASP A 1 97 ? -26.703 -7.102 12.273 1 48.06 97 ASP A O 1
ATOM 759 N N . GLY A 1 98 ? -26.734 -4.973 11.586 1 43.47 98 GLY A N 1
ATOM 760 C CA . GLY A 1 98 ? -27.766 -4.824 12.602 1 43.47 98 GLY A CA 1
ATOM 761 C C . GLY A 1 98 ? -29.078 -5.477 12.219 1 43.47 98 GLY A C 1
ATOM 762 O O . GLY A 1 98 ? -30.047 -5.461 13 1 43.47 98 GLY A O 1
ATOM 763 N N . THR A 1 99 ? -29.359 -5.48 10.906 1 45.59 99 THR A N 1
ATOM 764 C CA . THR A 1 99 ? -30.75 -5.891 10.672 1 45.59 99 THR A CA 1
ATOM 765 C C . THR A 1 99 ? -30.875 -7.41 10.688 1 45.59 99 THR A C 1
ATOM 767 O O . THR A 1 99 ? -31.969 -7.949 10.586 1 45.59 99 THR A O 1
ATOM 770 N N . SER A 1 100 ? -29.75 -8.211 10.984 1 34.09 100 SER A N 1
ATOM 771 C CA . SER A 1 100 ? -30.281 -9.57 11.102 1 34.09 100 SER A CA 1
ATOM 772 C C . SER A 1 100 ? -30.891 -9.805 12.484 1 34.09 100 SER A C 1
ATOM 774 O O . SER A 1 100 ? -30.406 -9.266 13.484 1 34.09 100 SER A O 1
ATOM 776 N N . MET B 1 1 ? -1.227 26.281 59.125 1 40.69 1 MET B N 1
ATOM 777 C CA . MET B 1 1 ? -1.736 25.734 57.875 1 40.69 1 MET B CA 1
ATOM 778 C C . MET B 1 1 ? -1.286 26.562 56.688 1 40.69 1 MET B C 1
ATOM 780 O O . MET B 1 1 ? -1.65 27.734 56.562 1 40.69 1 MET B O 1
ATOM 784 N N . ILE B 1 2 ? -0.013 26.438 56.156 1 50.78 2 ILE B N 1
ATOM 785 C CA . ILE B 1 2 ? 0.628 27.109 55.031 1 50.78 2 ILE B CA 1
ATOM 786 C C . ILE B 1 2 ? -0.104 26.766 53.719 1 50.78 2 ILE B C 1
ATOM 788 O O . ILE B 1 2 ? -0.26 25.594 53.375 1 50.78 2 ILE B O 1
ATOM 792 N N . LEU B 1 3 ? -1.135 27.484 53.281 1 45.59 3 LEU B N 1
ATOM 793 C CA . LEU B 1 3 ? -1.804 27.406 52 1 45.59 3 LEU B CA 1
ATOM 794 C C . LEU B 1 3 ? -0.795 27.5 50.844 1 45.59 3 LEU B C 1
ATOM 796 O O . LEU B 1 3 ? -0.148 28.531 50.688 1 45.59 3 LEU B O 1
ATOM 800 N N . VAL B 1 4 ? -0.001 26.453 50.594 1 48.09 4 VAL B N 1
ATOM 801 C CA . VAL B 1 4 ? 0.787 26.422 49.375 1 48.09 4 VAL B CA 1
ATOM 802 C C . VAL B 1 4 ? -0.117 26.703 48.156 1 48.09 4 VAL B C 1
ATOM 804 O O . VAL B 1 4 ? -1.03 25.922 47.875 1 48.09 4 VAL B O 1
ATOM 807 N N . MET B 1 5 ? -0.549 27.953 47.938 1 44.28 5 MET B N 1
ATOM 808 C CA . MET B 1 5 ? -1.182 28.297 46.656 1 44.28 5 MET B CA 1
ATOM 809 C C . MET B 1 5 ? -0.417 27.688 45.469 1 44.28 5 MET B C 1
ATOM 811 O O . MET B 1 5 ? 0.759 27.984 45.281 1 44.28 5 MET B O 1
ATOM 815 N N . THR B 1 6 ? -0.489 26.438 45.344 1 44.56 6 THR B N 1
ATOM 816 C CA . THR B 1 6 ? -0.01 25.938 44.062 1 44.56 6 THR B CA 1
ATOM 817 C C . THR B 1 6 ? -0.474 26.844 42.938 1 44.56 6 THR B C 1
ATOM 819 O O . THR B 1 6 ? -1.676 27 42.719 1 44.56 6 THR B O 1
ATOM 822 N N . VAL B 1 7 ? 0.113 28.031 42.719 1 44.69 7 VAL B N 1
ATOM 823 C CA . VAL B 1 7 ? -0.089 28.781 41.5 1 44.69 7 VAL B CA 1
ATOM 824 C C . VAL B 1 7 ? -0.106 27.812 40.312 1 44.69 7 VAL B C 1
ATOM 826 O O . VAL B 1 7 ? 0.907 27.188 40 1 44.69 7 VAL B O 1
ATOM 829 N N . GLN B 1 8 ? -1.041 26.922 40.219 1 46.84 8 GLN B N 1
ATOM 830 C CA . GLN B 1 8 ? -1.198 26.266 38.938 1 46.84 8 GLN B CA 1
ATOM 831 C C . GLN B 1 8 ? -0.954 27.25 37.781 1 46.84 8 GLN B C 1
ATOM 833 O O . GLN B 1 8 ? -1.641 28.266 37.688 1 46.84 8 GLN B O 1
ATOM 838 N N . ASN B 1 9 ? 0.226 27.719 37.531 1 46.25 9 ASN B N 1
ATOM 839 C CA . ASN B 1 9 ? 0.601 28.469 36.312 1 46.25 9 ASN B CA 1
ATOM 840 C C . ASN B 1 9 ? -0.23 28.047 35.125 1 46.25 9 ASN B C 1
ATOM 842 O O . ASN B 1 9 ? 0.277 27.391 34.219 1 46.25 9 ASN B O 1
ATOM 846 N N . LEU B 1 10 ? -1.306 27.438 35.375 1 50.47 10 LEU B N 1
ATOM 847 C CA . LEU B 1 10 ? -2.238 27.141 34.281 1 50.47 10 LEU B CA 1
ATOM 848 C C . LEU B 1 10 ? -2.441 28.375 33.406 1 50.47 10 LEU B C 1
ATOM 850 O O . LEU B 1 10 ? -2.76 28.234 32.219 1 50.47 10 LEU B O 1
ATOM 854 N N . ASP B 1 11 ? -2.641 29.562 34.062 1 54.38 11 ASP B N 1
ATOM 855 C CA . ASP B 1 11 ? -3.402 30.719 33.562 1 54.38 11 ASP B CA 1
ATOM 856 C C . ASP B 1 11 ? -2.625 31.469 32.5 1 54.38 11 ASP B C 1
ATOM 858 O O . ASP B 1 11 ? -3.086 32.5 31.984 1 54.38 11 ASP B O 1
ATOM 862 N N . LYS B 1 12 ? -1.343 31.297 32.375 1 68 12 LYS B N 1
ATOM 863 C CA . LYS B 1 12 ? -0.704 32.25 31.453 1 68 12 LYS B CA 1
ATOM 864 C C . LYS B 1 12 ? -1.019 31.938 30 1 68 12 LYS B C 1
ATOM 866 O O . LYS B 1 12 ? -0.921 30.781 29.578 1 68 12 LYS B O 1
ATOM 871 N N . THR B 1 13 ? -1.874 32.625 29.422 1 83.19 13 THR B N 1
ATOM 872 C CA . THR B 1 13 ? -2.092 32.594 27.969 1 83.19 13 THR B CA 1
ATOM 873 C C . THR B 1 13 ? -0.777 32.375 27.234 1 83.19 13 THR B C 1
ATOM 875 O O . THR B 1 13 ? 0.222 33.031 27.516 1 83.19 13 THR B O 1
ATOM 878 N N . PRO B 1 14 ? -0.725 31.234 26.531 1 85.75 14 PRO B N 1
ATOM 879 C CA . PRO 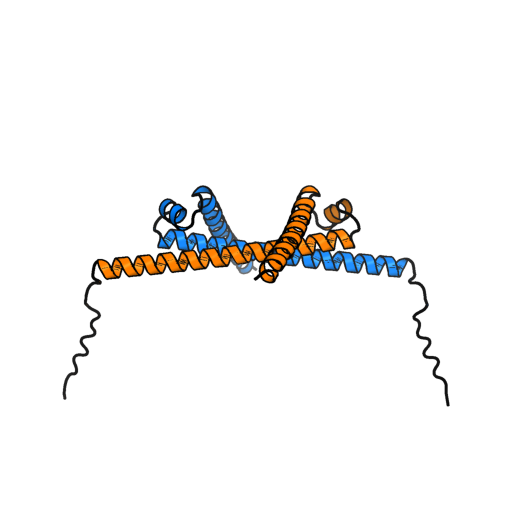B 1 14 ? 0.515 30.984 25.797 1 85.75 14 PRO B CA 1
ATOM 880 C C . PRO B 1 14 ? 0.967 32.219 25 1 85.75 14 PRO B C 1
ATOM 882 O O . PRO B 1 14 ? 0.136 32.906 24.422 1 85.75 14 PRO B O 1
ATOM 885 N N . SER B 1 15 ? 2.215 32.594 25.281 1 92.44 15 SER B N 1
ATOM 886 C CA . SER B 1 15 ? 2.775 33.688 24.469 1 92.44 15 SER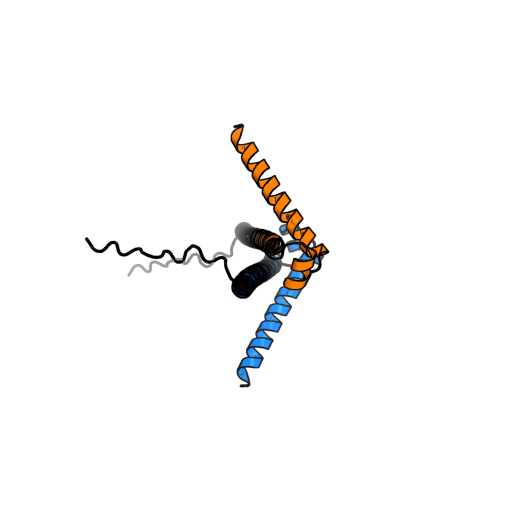 B CA 1
ATOM 887 C C . SER B 1 15 ? 2.641 33.375 22.969 1 92.44 15 SER B C 1
ATOM 889 O O . SER B 1 15 ? 2.297 32.25 22.594 1 92.44 15 SER B O 1
ATOM 891 N N . ARG B 1 16 ? 2.664 34.344 22.125 1 96.31 16 ARG B N 1
ATOM 892 C CA . ARG B 1 16 ? 2.629 34.188 20.688 1 96.31 16 ARG B CA 1
ATOM 893 C C . ARG B 1 16 ? 3.678 33.156 20.219 1 96.31 16 ARG B C 1
ATOM 895 O O . ARG B 1 16 ? 3.4 32.312 19.375 1 96.31 16 ARG B O 1
ATOM 902 N N . LYS B 1 17 ? 4.93 33.219 20.781 1 96.56 17 LYS B N 1
ATOM 903 C CA . LYS B 1 17 ? 6.012 32.312 20.438 1 96.56 17 LYS B CA 1
ATOM 904 C C . LYS B 1 17 ? 5.648 30.875 20.812 1 96.56 17 LYS B C 1
ATOM 906 O O . LYS B 1 17 ? 5.883 29.953 20.031 1 96.56 17 LYS B O 1
ATOM 911 N N . GLN B 1 18 ? 5.137 30.562 21.922 1 96.25 18 GLN B N 1
ATOM 912 C CA . GLN B 1 18 ? 4.723 29.234 22.391 1 96.25 18 GLN B CA 1
ATOM 913 C C . GLN B 1 18 ? 3.646 28.641 21.484 1 96.25 18 GLN B C 1
ATOM 915 O O . GLN B 1 18 ? 3.689 27.469 21.141 1 96.25 18 GLN B O 1
ATOM 920 N N . ARG B 1 19 ? 2.705 29.422 21.062 1 96.5 19 ARG B N 1
ATOM 921 C CA . ARG B 1 19 ? 1.646 28.984 20.156 1 96.5 19 ARG B CA 1
ATOM 922 C C . ARG B 1 19 ? 2.215 28.562 18.812 1 96.5 19 ARG B C 1
ATOM 924 O O . ARG B 1 19 ? 1.811 27.531 18.25 1 96.5 19 ARG B O 1
ATOM 931 N N . LEU B 1 20 ? 3.188 29.438 18.328 1 96.69 20 LEU B N 1
ATOM 932 C CA . LEU B 1 20 ? 3.834 29.094 17.078 1 96.69 20 LEU B CA 1
ATOM 933 C C . LEU B 1 20 ? 4.625 27.797 17.203 1 96.69 20 LEU B C 1
ATOM 935 O O . LEU B 1 20 ? 4.574 26.938 16.328 1 96.69 20 LEU B O 1
ATOM 939 N N . GLN B 1 21 ? 5.316 27.609 18.234 1 97.25 21 GLN B N 1
ATOM 940 C CA . GLN B 1 21 ? 6.113 26.422 18.484 1 97.25 21 GLN B CA 1
ATOM 941 C C . GLN B 1 21 ? 5.227 25.172 18.547 1 97.25 21 GLN B C 1
ATOM 943 O O . GLN B 1 21 ? 5.578 24.125 18 1 97.25 21 GLN B O 1
ATOM 948 N N . GLU B 1 22 ? 4.18 25.234 19.188 1 96.81 22 GLU B N 1
ATOM 949 C CA . GLU B 1 22 ? 3.234 24.125 19.297 1 96.81 22 GLU B CA 1
ATOM 950 C C . GLU B 1 22 ? 2.656 23.766 17.938 1 96.81 22 GLU B C 1
ATOM 952 O O . GLU B 1 22 ? 2.533 22.578 17.594 1 96.81 22 GLU B O 1
ATOM 957 N N . ARG B 1 23 ? 2.289 24.719 17.203 1 96.5 23 ARG B N 1
ATOM 958 C CA . ARG B 1 23 ? 1.8 24.484 15.852 1 96.5 23 ARG B CA 1
ATOM 959 C C . ARG B 1 23 ? 2.854 23.781 15 1 96.5 23 ARG B C 1
ATOM 961 O O . ARG B 1 23 ? 2.545 22.828 14.289 1 96.5 23 ARG B O 1
ATOM 968 N N . GLN B 1 24 ? 4.031 24.281 15.086 1 9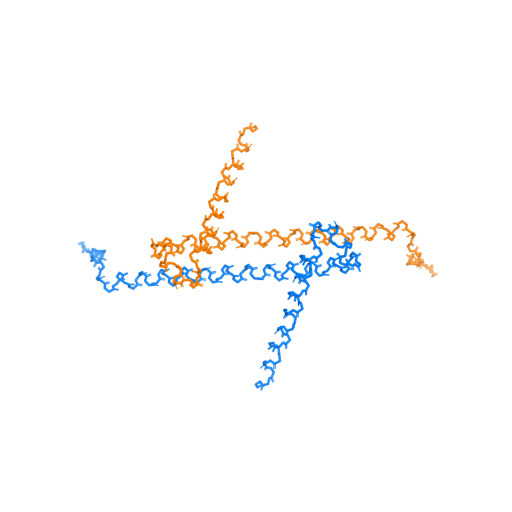7.62 24 GLN B N 1
ATOM 969 C CA . GLN B 1 24 ? 5.133 23.703 14.32 1 97.62 24 GLN B CA 1
ATOM 970 C C . GLN B 1 24 ? 5.395 22.25 14.742 1 97.62 24 GLN B C 1
ATOM 972 O O . GLN B 1 24 ? 5.613 21.391 13.898 1 97.62 24 GLN B O 1
ATOM 977 N N . ARG B 1 25 ? 5.328 22.078 15.992 1 98.44 25 ARG B N 1
ATOM 978 C CA . ARG B 1 25 ? 5.535 20.734 16.516 1 98.44 25 ARG B CA 1
ATOM 979 C C . ARG B 1 25 ? 4.457 19.781 16 1 98.44 25 ARG B C 1
ATOM 981 O O . ARG B 1 25 ? 4.754 18.656 15.594 1 98.44 25 ARG B O 1
ATOM 988 N N . ARG B 1 26 ? 3.279 20.141 16.031 1 98.44 26 ARG B N 1
ATOM 989 C CA . ARG B 1 26 ? 2.16 19.328 15.555 1 98.44 26 ARG B CA 1
ATOM 990 C C . ARG B 1 26 ? 2.277 19.062 14.055 1 98.44 26 ARG B C 1
ATOM 992 O O . ARG B 1 26 ? 2.006 17.938 13.594 1 98.44 26 ARG B O 1
ATOM 999 N N . GLN B 1 27 ? 2.672 20.062 13.344 1 98.5 27 GLN B N 1
ATOM 1000 C CA . GLN B 1 27 ? 2.822 19.922 11.898 1 98.5 27 GLN B CA 1
ATOM 1001 C C . GLN B 1 27 ? 3.936 18.922 11.562 1 98.5 27 GLN B C 1
ATOM 1003 O O . GLN B 1 27 ? 3.773 18.078 10.688 1 98.5 27 GLN B O 1
ATOM 1008 N N . LEU B 1 28 ? 4.98 19.016 12.266 1 98.56 28 LEU B N 1
ATOM 1009 C CA . LEU B 1 28 ? 6.074 18.078 12.047 1 98.56 28 LEU B CA 1
ATOM 1010 C C . LEU B 1 28 ? 5.652 16.656 12.414 1 98.56 28 LEU B C 1
ATOM 1012 O O . LEU B 1 28 ? 6.023 15.695 11.734 1 98.56 28 LEU B O 1
ATOM 1016 N N . ALA B 1 29 ? 4.945 16.516 13.43 1 98.44 29 ALA B N 1
ATOM 1017 C CA . ALA B 1 29 ? 4.492 15.195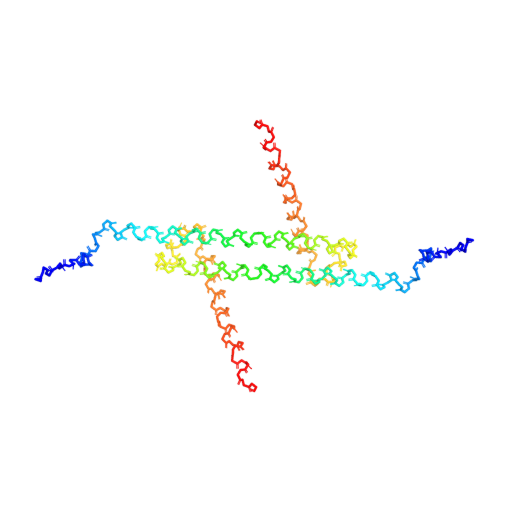 13.875 1 98.44 29 ALA B CA 1
ATOM 1018 C C . ALA B 1 29 ? 3.615 14.531 12.82 1 98.44 29 ALA B C 1
ATOM 1020 O O . ALA B 1 29 ? 3.766 13.344 12.531 1 98.44 29 ALA B O 1
ATOM 1021 N N . VAL B 1 30 ? 2.76 15.289 12.18 1 98.5 30 VAL B N 1
ATOM 1022 C CA . VAL B 1 30 ? 1.858 14.688 11.195 1 98.5 30 VAL B CA 1
ATOM 1023 C C . VAL B 1 30 ? 2.623 14.383 9.914 1 98.5 30 VAL B C 1
ATOM 1025 O O . VAL B 1 30 ? 2.336 13.391 9.234 1 98.5 30 VAL B O 1
ATOM 1028 N N . VAL B 1 31 ? 3.551 15.227 9.57 1 98.75 31 VAL B N 1
ATOM 1029 C CA . VAL B 1 31 ? 4.383 14.914 8.414 1 98.75 31 VAL B CA 1
ATOM 1030 C C . VAL B 1 31 ? 5.109 13.594 8.641 1 98.75 31 VAL B C 1
ATOM 1032 O O . VAL B 1 31 ? 5.145 12.734 7.754 1 98.75 31 VAL B O 1
ATOM 1035 N N . ASP B 1 32 ? 5.633 13.43 9.852 1 98.5 32 ASP B N 1
ATOM 1036 C CA . ASP B 1 32 ? 6.301 12.18 10.195 1 98.5 32 ASP B CA 1
ATOM 1037 C C . ASP B 1 32 ? 5.348 10.992 10.086 1 98.5 32 ASP B C 1
ATOM 1039 O O . ASP B 1 32 ? 5.723 9.93 9.586 1 98.5 32 ASP B O 1
ATOM 1043 N N . THR B 1 33 ? 4.168 11.156 10.492 1 98.75 33 THR B N 1
ATOM 1044 C CA . THR B 1 33 ? 3.158 10.102 10.438 1 98.75 33 THR B CA 1
ATOM 1045 C C . THR B 1 33 ? 2.816 9.758 8.992 1 98.75 33 THR B C 1
ATOM 1047 O O . THR B 1 33 ? 2.709 8.578 8.641 1 98.75 33 THR B O 1
ATOM 1050 N N . VAL B 1 34 ? 2.674 10.773 8.18 1 98.88 34 VAL B N 1
ATOM 1051 C CA . VAL B 1 34 ? 2.381 10.562 6.766 1 98.88 34 VAL B CA 1
ATOM 1052 C C . VAL B 1 34 ? 3.553 9.844 6.094 1 98.88 34 VAL B C 1
ATOM 1054 O O . VAL B 1 34 ? 3.357 8.875 5.355 1 98.88 34 VAL B O 1
ATOM 1057 N N . ASP B 1 35 ? 4.762 10.336 6.422 1 98.62 35 ASP B N 1
ATOM 1058 C CA . ASP B 1 35 ? 5.957 9.703 5.871 1 98.62 35 ASP B CA 1
ATOM 1059 C C . ASP B 1 35 ? 6.02 8.219 6.238 1 98.62 35 ASP B C 1
ATOM 1061 O O . ASP B 1 35 ? 6.309 7.379 5.391 1 98.62 35 ASP B O 1
ATOM 1065 N N . LYS B 1 36 ? 5.688 7.898 7.406 1 98.69 36 LYS B N 1
ATOM 1066 C CA . LYS B 1 36 ? 5.703 6.516 7.879 1 98.69 36 LYS B CA 1
ATOM 1067 C C . LYS B 1 36 ? 4.629 5.684 7.184 1 98.69 36 LYS B C 1
ATOM 1069 O O . LYS B 1 36 ? 4.871 4.535 6.805 1 98.69 36 LYS B O 1
ATOM 1074 N N . ALA B 1 37 ? 3.514 6.242 7.062 1 98.62 37 ALA B N 1
ATOM 1075 C CA . ALA B 1 37 ? 2.43 5.543 6.375 1 98.62 37 ALA B CA 1
ATOM 1076 C C . ALA B 1 37 ? 2.779 5.293 4.91 1 98.62 37 ALA B C 1
ATOM 1078 O O . ALA B 1 37 ? 2.49 4.223 4.371 1 98.62 37 ALA B O 1
ATOM 1079 N N . GLU B 1 38 ? 3.365 6.289 4.328 1 98.5 38 GLU B N 1
ATOM 1080 C CA . GLU B 1 38 ? 3.814 6.125 2.949 1 98.5 38 GLU B CA 1
ATOM 1081 C C . GLU B 1 38 ? 4.832 4.996 2.83 1 98.5 38 GLU B C 1
ATOM 1083 O O . GLU B 1 38 ? 4.781 4.203 1.889 1 98.5 38 GLU B O 1
ATOM 1088 N N . ALA B 1 39 ? 5.73 4.887 3.701 1 98.25 39 ALA B N 1
ATOM 1089 C CA . ALA B 1 39 ? 6.738 3.83 3.717 1 98.25 39 ALA B CA 1
ATOM 1090 C C . ALA B 1 39 ? 6.094 2.459 3.887 1 98.25 39 ALA B C 1
ATOM 1092 O O . ALA B 1 39 ? 6.531 1.479 3.277 1 98.25 39 ALA B O 1
ATOM 1093 N N . LYS B 1 40 ? 5.055 2.42 4.641 1 98.44 40 LYS B N 1
ATOM 1094 C CA . LYS B 1 40 ? 4.316 1.174 4.832 1 98.44 40 LYS B CA 1
ATOM 1095 C C . LYS B 1 40 ? 3.652 0.725 3.533 1 98.44 40 LYS B C 1
ATOM 1097 O O . LYS B 1 40 ? 3.662 -0.463 3.203 1 98.44 40 LYS B O 1
ATOM 1102 N N . VAL B 1 41 ? 3.088 1.642 2.836 1 98.38 41 VAL B N 1
ATOM 1103 C CA . VAL B 1 41 ? 2.469 1.324 1.554 1 98.38 41 VAL B CA 1
ATOM 1104 C C . VAL B 1 41 ? 3.521 0.776 0.593 1 98.38 41 VAL B C 1
ATOM 1106 O O . VAL B 1 41 ? 3.311 -0.26 -0.042 1 98.38 41 VAL B O 1
ATOM 1109 N N . ARG B 1 42 ? 4.629 1.452 0.534 1 97.31 42 ARG B N 1
ATOM 1110 C CA . ARG B 1 42 ? 5.699 1.024 -0.358 1 97.31 42 ARG B CA 1
ATOM 1111 C C . ARG B 1 42 ? 6.16 -0.391 -0.025 1 97.31 42 ARG B C 1
ATOM 1113 O O . ARG B 1 42 ? 6.348 -1.216 -0.921 1 97.31 42 ARG B O 1
ATOM 1120 N N . LYS B 1 43 ? 6.289 -0.657 1.193 1 96.75 43 LYS B N 1
ATOM 1121 C CA . LYS B 1 43 ? 6.707 -1.986 1.628 1 96.75 43 LYS B CA 1
ATOM 1122 C C . LYS B 1 43 ? 5.676 -3.043 1.244 1 96.75 43 LYS B C 1
ATOM 1124 O O . LYS B 1 43 ? 6.035 -4.121 0.77 1 96.75 43 LYS B O 1
ATOM 1129 N N . ALA B 1 44 ? 4.477 -2.762 1.469 1 98.12 44 ALA B N 1
ATOM 1130 C CA . ALA B 1 44 ? 3.4 -3.688 1.12 1 98.12 44 ALA B CA 1
ATOM 1131 C C . ALA B 1 44 ? 3.352 -3.93 -0.385 1 98.12 44 ALA B C 1
ATOM 1133 O O . ALA B 1 44 ? 3.094 -5.051 -0.833 1 98.12 44 ALA B O 1
ATOM 1134 N N . GLU B 1 45 ? 3.602 -2.887 -1.143 1 97.81 45 GLU B N 1
ATOM 1135 C CA . GLU B 1 45 ? 3.613 -3.02 -2.596 1 97.81 45 GLU B CA 1
ATOM 1136 C C . GLU B 1 45 ? 4.762 -3.908 -3.061 1 97.81 45 GLU B C 1
ATOM 1138 O O . GLU B 1 45 ? 4.602 -4.711 -3.982 1 97.81 45 GLU B O 1
ATOM 1143 N N . VAL B 1 46 ? 5.836 -3.809 -2.449 1 96.69 46 VAL B N 1
ATOM 1144 C CA . VAL B 1 46 ? 6.988 -4.641 -2.77 1 96.69 46 VAL B CA 1
ATOM 1145 C C . VAL B 1 46 ? 6.684 -6.102 -2.438 1 96.69 46 VAL B C 1
ATOM 1147 O O . VAL B 1 46 ? 7.004 -7 -3.215 1 96.69 46 VAL B O 1
ATOM 1150 N N . GLU B 1 47 ? 6.055 -6.305 -1.351 1 97.69 47 GLU B N 1
ATOM 1151 C CA . GLU B 1 47 ? 5.637 -7.652 -0.973 1 97.69 47 GLU B CA 1
ATOM 1152 C C . GLU B 1 47 ? 4.66 -8.227 -1.991 1 97.69 47 GLU B C 1
ATOM 1154 O O . GLU B 1 47 ? 4.754 -9.406 -2.354 1 97.69 47 GLU B O 1
ATOM 1159 N N . LEU B 1 48 ? 3.725 -7.422 -2.453 1 98.56 48 LEU B N 1
ATOM 1160 C CA . LEU B 1 48 ? 2.775 -7.863 -3.469 1 98.56 48 LEU B CA 1
ATOM 1161 C C . LEU B 1 48 ? 3.494 -8.219 -4.766 1 98.56 48 LEU B C 1
ATOM 1163 O O . LEU B 1 48 ? 3.205 -9.25 -5.383 1 98.56 48 LEU B O 1
ATOM 1167 N N . ALA B 1 49 ? 4.422 -7.367 -5.133 1 98.25 49 ALA B N 1
ATOM 1168 C CA . ALA B 1 49 ? 5.188 -7.621 -6.352 1 98.25 49 ALA B CA 1
ATOM 1169 C C . ALA B 1 49 ? 5.922 -8.953 -6.27 1 98.25 49 ALA B C 1
ATOM 1171 O O . ALA B 1 49 ? 5.945 -9.719 -7.238 1 98.25 49 ALA B O 1
ATOM 1172 N N . ALA B 1 50 ? 6.453 -9.273 -5.145 1 97.88 50 ALA B N 1
ATOM 1173 C CA . ALA B 1 50 ? 7.145 -10.539 -4.938 1 97.88 50 ALA B CA 1
ATOM 1174 C C . ALA B 1 50 ? 6.172 -11.711 -5.027 1 97.88 50 ALA B C 1
ATOM 1176 O O . ALA B 1 50 ? 6.484 -12.742 -5.633 1 97.88 50 ALA B O 1
ATOM 1177 N N . ALA B 1 51 ? 5.02 -11.516 -4.434 1 98.56 51 ALA B N 1
ATOM 1178 C CA . ALA B 1 51 ? 3.996 -12.555 -4.484 1 98.56 51 ALA B CA 1
ATOM 1179 C C . ALA B 1 51 ? 3.555 -12.82 -5.922 1 98.56 51 ALA B C 1
ATOM 1181 O O . ALA B 1 51 ? 3.363 -13.969 -6.316 1 98.56 51 ALA B O 1
ATOM 1182 N N . VAL B 1 52 ? 3.418 -11.742 -6.664 1 98.81 52 VAL B N 1
ATOM 1183 C CA . VAL B 1 52 ? 3.008 -11.875 -8.055 1 98.81 52 VAL B CA 1
ATOM 1184 C C . VAL B 1 52 ? 4.113 -12.555 -8.859 1 98.81 52 VAL B C 1
ATOM 1186 O O . VAL B 1 52 ? 3.834 -13.398 -9.719 1 98.81 52 VAL B O 1
ATOM 1189 N N . THR B 1 53 ? 5.312 -12.234 -8.531 1 98.25 53 THR B N 1
ATOM 1190 C CA . THR B 1 53 ? 6.445 -12.867 -9.195 1 98.25 53 THR B CA 1
ATOM 1191 C C . THR B 1 53 ? 6.461 -14.367 -8.93 1 98.25 53 THR B C 1
ATOM 1193 O O . THR B 1 53 ? 6.672 -15.164 -9.844 1 98.25 53 THR B O 1
ATOM 1196 N N . GLU B 1 54 ? 6.172 -14.758 -7.746 1 98.44 54 GLU B N 1
ATOM 1197 C CA . GLU B 1 54 ? 6.074 -16.172 -7.398 1 98.44 54 GLU B CA 1
ATOM 1198 C C . GLU B 1 54 ? 4.926 -16.844 -8.141 1 98.44 54 GLU B C 1
ATOM 1200 O O . GLU B 1 54 ? 5.062 -17.984 -8.617 1 98.44 54 GLU B O 1
ATOM 1205 N N . ALA B 1 55 ? 3.834 -16.109 -8.234 1 98.81 55 ALA B N 1
ATOM 1206 C CA . ALA B 1 55 ? 2.67 -16.656 -8.93 1 98.81 55 ALA B CA 1
ATOM 1207 C C . ALA B 1 55 ? 2.996 -16.953 -10.391 1 98.81 55 ALA B C 1
ATOM 1209 O O . ALA B 1 55 ? 2.584 -18 -10.922 1 98.81 55 ALA B O 1
ATOM 1210 N N . VAL B 1 56 ? 3.719 -16.062 -11 1 98.81 56 VAL B N 1
ATOM 1211 C CA . VAL B 1 56 ? 4.094 -16.281 -12.391 1 98.81 56 VAL B CA 1
ATOM 1212 C C . VAL B 1 56 ? 4.926 -17.562 -12.508 1 98.81 56 VAL B C 1
ATOM 1214 O O . VAL B 1 56 ? 4.746 -18.344 -13.445 1 98.81 56 VAL B O 1
AT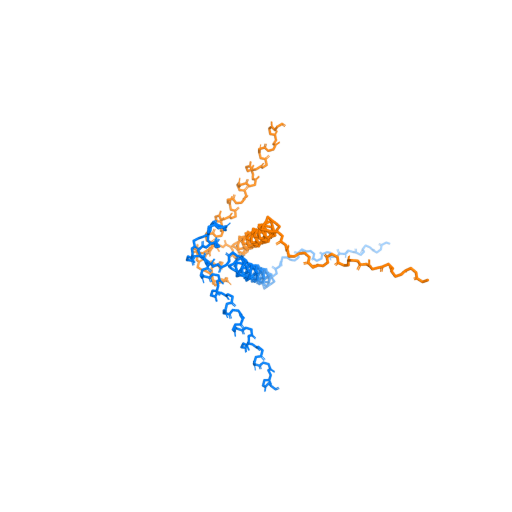OM 1217 N N . GLN B 1 57 ? 5.762 -17.828 -11.539 1 98.25 57 GLN B N 1
ATOM 1218 C CA . GLN B 1 57 ? 6.594 -19.031 -11.539 1 98.25 57 GLN B CA 1
ATOM 1219 C C . GLN B 1 57 ? 5.75 -20.281 -11.328 1 98.25 57 GLN B C 1
ATOM 1221 O O . GLN B 1 57 ? 5.93 -21.281 -12.031 1 98.25 57 GLN B O 1
ATOM 1226 N N . VAL B 1 58 ? 4.809 -20.219 -10.5 1 98.5 58 VAL B N 1
ATOM 1227 C CA . VAL B 1 58 ? 3.99 -21.375 -10.141 1 98.5 58 VAL B CA 1
ATOM 1228 C C . VAL B 1 58 ? 3.029 -21.703 -11.281 1 98.5 58 VAL B C 1
ATOM 1230 O O . VAL B 1 58 ? 2.82 -22.875 -11.602 1 98.5 58 VAL B O 1
ATOM 1233 N N . PHE B 1 59 ? 2.514 -20.688 -11.906 1 98.38 59 PHE B N 1
ATOM 1234 C CA . PHE B 1 59 ? 1.575 -20.891 -13.008 1 98.38 59 PHE B CA 1
ATOM 1235 C C . PHE B 1 59 ? 2.314 -21.219 -14.297 1 98.38 59 PHE B C 1
ATOM 1237 O O . PHE B 1 59 ? 1.732 -21.797 -15.227 1 98.38 59 PHE B O 1
ATOM 1244 N N . GLY B 1 60 ? 3.529 -20.812 -14.312 1 98 60 GLY B N 1
ATOM 1245 C CA . GLY B 1 60 ? 4.379 -21.234 -15.414 1 98 60 GLY B CA 1
ATOM 1246 C C . GLY B 1 60 ? 4.672 -20.125 -16.406 1 98 60 GLY B C 1
ATOM 1247 O O . GLY B 1 60 ? 5.73 -20.125 -17.031 1 98 60 GLY B O 1
ATOM 1248 N N . ASP B 1 61 ? 3.717 -19.172 -16.562 1 97.56 61 ASP B N 1
ATOM 1249 C CA . ASP B 1 61 ? 3.947 -18.047 -17.469 1 97.56 61 ASP B CA 1
ATOM 1250 C C . ASP B 1 61 ? 3.031 -16.875 -17.125 1 97.56 61 ASP B C 1
ATOM 1252 O O . ASP B 1 61 ? 2.133 -17 -16.281 1 97.56 61 ASP B O 1
ATOM 1256 N N . GLU B 1 62 ? 3.221 -15.727 -17.75 1 98.62 62 GLU B N 1
ATOM 1257 C CA . GLU B 1 62 ? 2.488 -14.508 -17.422 1 98.62 62 GLU B CA 1
ATOM 1258 C C . GLU B 1 62 ? 1.012 -14.641 -17.781 1 98.62 62 GLU B C 1
ATOM 1260 O O . GLU B 1 62 ? 0.145 -14.141 -17.062 1 98.62 62 GLU B O 1
ATOM 1265 N N . GLN B 1 63 ? 0.737 -15.305 -18.891 1 98.38 63 GLN B N 1
ATOM 1266 C CA . GLN B 1 63 ? -0.643 -15.461 -19.344 1 98.38 63 GLN B CA 1
ATOM 1267 C C . GLN B 1 63 ? -1.435 -16.344 -18.375 1 98.38 63 GLN B C 1
ATOM 1269 O O . GLN B 1 63 ? -2.564 -16.016 -18.016 1 98.38 63 GLN B O 1
ATOM 1274 N N . SER B 1 64 ? -0.869 -17.469 -18.047 1 98.38 64 SER B N 1
ATOM 1275 C CA . SER B 1 64 ? -1.522 -18.359 -17.109 1 98.38 64 SER B CA 1
ATOM 1276 C C . SER B 1 64 ? -1.723 -17.688 -15.75 1 98.38 64 SER B C 1
ATOM 1278 O O . SER B 1 64 ? -2.775 -17.844 -15.125 1 98.38 64 SER B O 1
ATOM 1280 N N . ALA B 1 65 ? -0.748 -17 -15.32 1 98.81 65 ALA B N 1
ATOM 1281 C CA . ALA B 1 65 ? -0.866 -16.234 -14.078 1 98.81 65 ALA B CA 1
ATOM 1282 C C . ALA B 1 65 ? -1.972 -15.195 -14.172 1 98.81 65 ALA B C 1
ATOM 1284 O O . ALA B 1 65 ? -2.732 -14.992 -13.219 1 98.81 65 ALA B O 1
ATOM 1285 N N . SER B 1 66 ? -2.002 -14.5 -15.219 1 98.75 66 SER B N 1
ATOM 1286 C CA . SER B 1 66 ? -3.029 -13.492 -15.461 1 98.75 66 SER B CA 1
ATOM 1287 C C . SER B 1 66 ? -4.426 -14.07 -15.273 1 98.75 66 SER B C 1
ATOM 1289 O O . SER B 1 66 ? -5.262 -13.469 -14.586 1 98.75 66 SER B O 1
ATOM 1291 N N . GLU B 1 67 ? -4.645 -15.211 -15.812 1 98 67 GLU B N 1
ATOM 1292 C CA . GLU B 1 67 ? -5.938 -15.883 -15.68 1 98 67 GLU B CA 1
ATOM 1293 C C . GLU B 1 67 ? -6.18 -16.328 -14.242 1 98 67 GLU B C 1
ATOM 1295 O O . GLU B 1 67 ? -7.273 -16.156 -13.703 1 98 67 GLU B O 1
ATOM 1300 N N . GLY B 1 68 ? -5.184 -16.828 -13.672 1 98.19 68 GLY B N 1
ATOM 1301 C CA . GLY B 1 68 ? -5.312 -17.344 -12.32 1 98.19 68 GLY B CA 1
ATOM 1302 C C . GLY B 1 68 ? -5.484 -16.266 -11.273 1 98.19 68 GLY B C 1
ATOM 1303 O O . GLY B 1 68 ? -6.145 -16.484 -10.25 1 98.19 68 GLY B O 1
ATOM 1304 N N . LEU B 1 69 ? -4.922 -15.188 -11.523 1 98.75 69 LEU B N 1
ATOM 1305 C CA . LEU B 1 69 ? -4.938 -14.102 -10.547 1 98.75 69 LEU B CA 1
ATOM 1306 C C . LEU B 1 69 ? -6.016 -13.078 -10.891 1 98.75 69 LEU B C 1
ATOM 1308 O O . LEU B 1 69 ? -6.266 -12.148 -10.109 1 98.75 69 LEU B O 1
ATOM 1312 N N . ASP B 1 70 ? -6.551 -13.203 -12.031 1 97.75 70 ASP B N 1
ATOM 1313 C CA . ASP B 1 70 ? -7.523 -12.234 -12.523 1 97.75 70 ASP B CA 1
ATOM 1314 C C . ASP B 1 70 ? -6.902 -10.844 -12.648 1 97.75 70 ASP B C 1
ATOM 1316 O O . ASP B 1 70 ? -7.48 -9.859 -12.188 1 97.75 70 ASP B O 1
ATOM 1320 N N . MET B 1 71 ? -5.672 -10.82 -13.102 1 97.75 71 MET B N 1
ATOM 1321 C CA . MET B 1 71 ? -4.934 -9.594 -13.406 1 97.75 71 MET B CA 1
ATOM 1322 C C . MET B 1 71 ? -4.523 -9.562 -14.875 1 97.75 71 MET B C 1
ATOM 1324 O O . MET B 1 71 ? -4.168 -10.594 -15.445 1 97.75 71 MET B O 1
ATOM 1328 N N . SER B 1 72 ? -4.508 -8.32 -15.383 1 98.69 72 SER B N 1
ATOM 1329 C CA . SER B 1 72 ? -4.043 -8.242 -16.766 1 98.69 72 SER B CA 1
ATOM 1330 C C . SER B 1 72 ? -2.553 -8.539 -16.875 1 98.69 72 SER B C 1
ATOM 1332 O O . SER B 1 72 ? -1.812 -8.367 -15.898 1 98.69 72 SER B O 1
ATOM 1334 N N . VAL B 1 73 ? -2.123 -8.969 -17.906 1 98.62 73 VAL B N 1
ATOM 1335 C CA . VAL B 1 73 ? -0.706 -9.242 -18.141 1 98.62 73 VAL B CA 1
ATOM 1336 C C . VAL B 1 73 ? 0.102 -7.961 -17.938 1 98.62 73 VAL B C 1
ATOM 1338 O O . VAL B 1 73 ? 1.221 -8 -17.422 1 98.62 73 VAL B O 1
ATOM 1341 N N . GLU B 1 74 ? -0.529 -6.914 -18.391 1 98.12 74 GLU B N 1
ATOM 1342 C CA . GLU B 1 74 ? 0.139 -5.625 -18.234 1 98.12 74 GLU B CA 1
ATOM 1343 C C . GLU B 1 74 ? 0.379 -5.305 -16.766 1 98.12 74 GLU B C 1
ATOM 1345 O O . GLU B 1 74 ? 1.445 -4.809 -16.391 1 98.12 74 GLU B O 1
ATOM 1350 N N . VAL B 1 75 ? -0.574 -5.547 -15.945 1 98 75 VAL B N 1
ATOM 1351 C CA . VAL B 1 75 ? -0.455 -5.312 -14.508 1 98 75 VAL B CA 1
ATOM 1352 C C . VAL B 1 75 ? 0.633 -6.211 -13.93 1 98 75 VAL B C 1
ATOM 1354 O O . VAL B 1 75 ? 1.473 -5.754 -13.148 1 98 75 VAL B O 1
ATOM 1357 N N . ILE B 1 76 ? 0.641 -7.414 -14.305 1 98.75 76 ILE B N 1
ATOM 1358 C CA . ILE B 1 76 ? 1.642 -8.375 -13.859 1 98.75 76 ILE B CA 1
ATOM 1359 C C . ILE B 1 76 ? 3.037 -7.887 -14.242 1 98.75 76 ILE B C 1
ATOM 1361 O O . ILE B 1 76 ? 3.953 -7.902 -13.414 1 98.75 76 ILE B O 1
ATOM 1365 N N . ARG B 1 77 ? 3.203 -7.414 -15.43 1 98.38 77 ARG B N 1
ATOM 1366 C CA . ARG B 1 77 ? 4.496 -6.941 -15.914 1 98.38 77 ARG B CA 1
ATOM 1367 C C . ARG B 1 77 ? 4.984 -5.75 -15.102 1 98.38 77 ARG B C 1
ATOM 1369 O O . ARG B 1 77 ? 6.188 -5.598 -14.875 1 98.38 77 ARG B O 1
ATOM 1376 N N . ARG B 1 78 ? 4.059 -5 -14.688 1 97.5 78 ARG B N 1
ATOM 1377 C CA . ARG B 1 78 ? 4.434 -3.881 -13.836 1 97.5 78 ARG B CA 1
ATOM 1378 C C . ARG B 1 78 ? 5.023 -4.375 -12.516 1 97.5 78 ARG B C 1
ATOM 1380 O O . ARG B 1 78 ? 6.039 -3.852 -12.055 1 97.5 78 ARG B O 1
ATOM 1387 N N . PHE B 1 79 ? 4.422 -5.336 -11.977 1 98 79 PHE B N 1
ATOM 1388 C CA . PHE B 1 79 ? 4.922 -5.883 -10.727 1 98 79 PHE B CA 1
ATOM 1389 C C . PHE B 1 79 ? 6.273 -6.551 -10.922 1 98 79 PHE B C 1
ATOM 1391 O O . PHE B 1 79 ? 7.172 -6.418 -10.086 1 98 79 PHE B O 1
ATOM 1398 N N . LEU B 1 80 ? 6.402 -7.309 -11.961 1 97.56 80 LEU B N 1
ATOM 1399 C CA . LEU B 1 80 ? 7.672 -7.973 -12.242 1 97.56 80 LEU B CA 1
ATOM 1400 C C . LEU B 1 80 ? 8.797 -6.953 -12.375 1 97.56 80 LEU B C 1
ATOM 1402 O O . LEU B 1 80 ? 9.914 -7.188 -11.906 1 97.56 80 LEU B O 1
ATOM 1406 N N . ARG B 1 81 ? 8.5 -5.883 -13.023 1 95.75 81 ARG B N 1
ATOM 1407 C CA . ARG B 1 81 ? 9.492 -4.824 -13.164 1 95.75 81 ARG B CA 1
ATOM 1408 C C . ARG B 1 81 ? 9.867 -4.25 -11.797 1 95.75 81 ARG B C 1
ATOM 1410 O O . ARG B 1 81 ? 11.047 -3.988 -11.539 1 95.75 81 ARG B O 1
ATOM 1417 N N . MET B 1 82 ? 8.875 -4.066 -10.984 1 93.62 82 MET B N 1
ATOM 1418 C CA . MET B 1 82 ? 9.125 -3.543 -9.641 1 93.62 82 MET B CA 1
ATOM 1419 C C . MET B 1 82 ? 10.086 -4.445 -8.875 1 93.62 82 MET B C 1
ATOM 1421 O O . MET B 1 82 ? 10.992 -3.961 -8.195 1 93.62 82 MET B O 1
ATOM 1425 N N . THR B 1 83 ? 9.883 -5.648 -8.984 1 93.12 83 THR B N 1
ATOM 1426 C CA . THR B 1 83 ? 10.711 -6.625 -8.297 1 93.12 83 THR B CA 1
ATOM 1427 C C . THR B 1 83 ? 12.148 -6.582 -8.82 1 93.12 83 THR B C 1
ATOM 1429 O O . THR B 1 83 ? 13.102 -6.664 -8.047 1 93.12 83 THR B O 1
ATOM 1432 N N . ARG B 1 84 ? 12.234 -6.445 -10.055 1 90.44 84 ARG B N 1
ATOM 1433 C CA . ARG B 1 84 ? 13.562 -6.371 -10.664 1 90.44 84 ARG B CA 1
ATOM 1434 C C . ARG B 1 84 ? 14.297 -5.113 -10.211 1 90.44 84 ARG B C 1
ATOM 1436 O O . ARG B 1 84 ? 15.508 -5.152 -9.953 1 90.44 84 ARG B O 1
ATOM 1443 N N . ASP B 1 85 ? 13.531 -4.09 -10.109 1 86.12 85 ASP B N 1
ATOM 1444 C CA . ASP B 1 85 ? 14.133 -2.832 -9.672 1 86.12 85 ASP B CA 1
ATOM 1445 C C . ASP B 1 85 ? 14.555 -2.908 -8.203 1 86.12 85 ASP B C 1
ATOM 1447 O O . ASP B 1 85 ? 15.578 -2.34 -7.816 1 86.12 85 ASP B O 1
ATOM 1451 N N . GLU B 1 86 ? 13.711 -3.518 -7.441 1 80.81 86 GLU B N 1
ATOM 1452 C CA .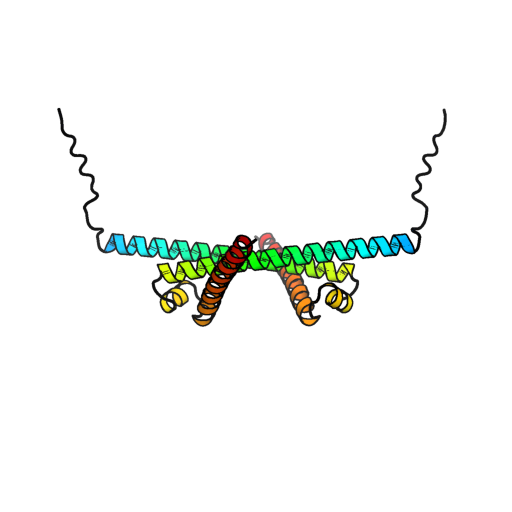 GLU B 1 86 ? 14.023 -3.645 -6.023 1 80.81 86 GLU B CA 1
ATOM 1453 C C . GLU B 1 86 ? 15.266 -4.512 -5.805 1 80.81 86 GLU B C 1
ATOM 1455 O O . GLU B 1 86 ? 16.094 -4.211 -4.949 1 80.81 86 GLU B O 1
ATOM 1460 N N . VAL B 1 87 ? 15.305 -5.453 -6.562 1 73.25 87 VAL B N 1
ATOM 1461 C CA . VAL B 1 87 ? 16.453 -6.348 -6.477 1 73.25 87 VAL B CA 1
ATOM 1462 C C . VAL B 1 87 ? 17.703 -5.637 -6.988 1 73.25 87 VAL B C 1
ATOM 1464 O O . VAL B 1 87 ? 18.766 -5.746 -6.387 1 73.25 87 VAL B O 1
ATOM 1467 N N . ALA B 1 88 ? 17.438 -4.91 -8.039 1 70.06 88 ALA B N 1
ATOM 1468 C CA . ALA B 1 88 ? 18.562 -4.168 -8.609 1 70.06 88 ALA B CA 1
ATOM 1469 C C . ALA B 1 88 ? 18.984 -3.031 -7.688 1 70.06 88 ALA B C 1
ATOM 1471 O O . ALA B 1 88 ? 20.172 -2.709 -7.605 1 70.06 88 ALA B O 1
ATOM 1472 N N . GLY B 1 89 ? 17.875 -2.42 -7.152 1 61.59 89 GLY B N 1
ATOM 1473 C CA . GLY B 1 89 ? 18.234 -1.352 -6.234 1 61.59 89 GLY B CA 1
ATOM 1474 C C . GLY B 1 89 ? 18.969 -1.845 -5 1 61.59 89 GLY B C 1
ATOM 1475 O O . GLY B 1 89 ? 19.844 -1.152 -4.473 1 61.59 89 GLY B O 1
ATOM 1476 N N . ASP B 1 90 ? 18.516 -2.928 -4.438 1 59.5 90 ASP B N 1
ATOM 1477 C CA . ASP B 1 90 ? 19.188 -3.537 -3.293 1 59.5 90 ASP B CA 1
ATOM 1478 C C . ASP B 1 90 ? 20.625 -3.9 -3.629 1 59.5 90 ASP B C 1
ATOM 1480 O O . ASP B 1 90 ? 21.516 -3.758 -2.791 1 59.5 90 ASP B O 1
ATOM 1484 N N . ASP B 1 91 ? 20.75 -4.406 -4.766 1 53.5 91 ASP B N 1
ATOM 1485 C CA . ASP B 1 91 ? 22.109 -4.727 -5.184 1 53.5 91 ASP B CA 1
ATOM 1486 C C . ASP B 1 91 ? 22.969 -3.465 -5.27 1 53.5 91 ASP B C 1
ATOM 1488 O O . ASP B 1 91 ? 24.172 -3.502 -4.98 1 53.5 91 ASP B O 1
ATOM 1492 N N . ASN B 1 92 ? 22.281 -2.541 -5.703 1 49.22 92 ASN B N 1
ATOM 1493 C CA . ASN B 1 92 ? 23.062 -1.316 -5.809 1 49.22 92 ASN B CA 1
ATOM 1494 C C . ASN B 1 92 ? 23.328 -0.697 -4.441 1 49.22 92 ASN B C 1
ATOM 1496 O O . ASN B 1 92 ? 24.359 -0.069 -4.23 1 49.22 92 ASN B O 1
ATOM 1500 N N . ALA B 1 93 ? 22.391 -0.79 -3.619 1 48.72 93 ALA B N 1
ATOM 1501 C CA . ALA B 1 93 ? 22.656 -0.263 -2.285 1 48.72 93 ALA B CA 1
ATOM 1502 C C . ALA B 1 93 ? 23.734 -1.094 -1.579 1 48.72 93 ALA B C 1
ATOM 1504 O O . ALA B 1 93 ? 24.5 -0.571 -0.765 1 48.72 93 ALA B O 1
ATOM 1505 N N . ALA B 1 94 ? 23.719 -2.449 -1.763 1 47.69 94 ALA B N 1
ATOM 1506 C CA . ALA B 1 94 ? 24.766 -3.262 -1.145 1 47.69 94 ALA B CA 1
ATOM 1507 C C . ALA B 1 94 ? 26.141 -2.902 -1.7 1 47.69 94 ALA B C 1
ATOM 1509 O O . ALA B 1 94 ? 27.156 -3.133 -1.046 1 47.69 94 ALA B O 1
ATOM 1510 N N . GLU B 1 95 ? 26.125 -2.395 -2.867 1 43.06 95 GLU B N 1
ATOM 1511 C CA . GLU B 1 95 ? 27.438 -2.086 -3.416 1 43.06 95 GLU B CA 1
ATOM 1512 C C . GLU B 1 95 ? 28 -0.796 -2.822 1 43.06 95 GLU B C 1
ATOM 1514 O O . GLU B 1 95 ? 29.219 -0.592 -2.801 1 43.06 95 GLU B O 1
ATOM 1519 N N . VAL B 1 96 ? 27.094 0.057 -2.395 1 48.72 96 VAL B N 1
ATOM 1520 C CA . VAL B 1 96 ? 27.672 1.314 -1.946 1 48.72 96 VAL B CA 1
ATOM 1521 C C . VAL B 1 96 ? 28.297 1.134 -0.56 1 48.72 96 VAL B C 1
ATOM 1523 O O . VAL B 1 96 ? 29.047 1.99 -0.09 1 48.72 96 VAL B O 1
ATOM 1526 N N . ASP B 1 97 ? 27.734 0.245 0.166 1 47.28 97 ASP B N 1
ATOM 1527 C CA . ASP B 1 97 ? 28.312 0.198 1.503 1 47.28 97 ASP B CA 1
ATOM 1528 C C . ASP B 1 97 ? 29.703 -0.447 1.477 1 47.28 97 ASP B C 1
ATOM 1530 O O . ASP B 1 97 ? 30.453 -0.361 2.451 1 47.28 97 ASP B O 1
ATOM 1534 N N . GLY B 1 98 ? 29.922 -1.198 0.456 1 41.88 98 GLY B N 1
ATOM 1535 C CA . GLY B 1 98 ? 31.219 -1.85 0.577 1 41.88 98 GLY B CA 1
ATOM 1536 C C . GLY B 1 98 ? 32.375 -0.894 0.415 1 41.88 98 GLY B C 1
ATOM 1537 O O . GLY B 1 98 ? 33.562 -1.296 0.531 1 41.88 98 GLY B O 1
ATOM 1538 N N . THR B 1 99 ? 32.188 0.138 -0.417 1 44.34 99 THR B N 1
ATOM 1539 C CA . THR B 1 99 ? 33.438 0.827 -0.714 1 44.34 99 THR B CA 1
ATOM 1540 C C . THR B 1 99 ? 33.781 1.824 0.389 1 44.34 99 THR B C 1
ATOM 1542 O O . THR B 1 99 ? 34.844 2.43 0.373 1 44.34 99 THR B O 1
ATOM 1545 N N . SER B 1 100 ? 32.969 1.924 1.54 1 33.56 100 SER B N 1
ATOM 1546 C CA . SER B 1 100 ? 33.719 2.807 2.439 1 33.56 100 SER B CA 1
ATOM 1547 C C . SER B 1 100 ? 34.781 2.043 3.205 1 33.56 100 SER B C 1
ATOM 1549 O O . SER B 1 100 ? 34.594 0.873 3.543 1 33.56 100 SER B O 1
#

Solvent-accessible surface area (backbone atoms only — not comparable to full-atom values): 10848 Å² total; per-residue (Å²): 135,85,78,75,73,71,73,68,79,69,76,67,72,73,51,73,68,54,52,51,50,50,50,51,49,52,47,51,51,38,46,50,49,32,54,51,27,49,52,47,28,52,51,29,48,52,52,28,18,48,33,49,46,49,31,25,61,68,55,65,34,58,67,53,24,18,66,72,65,72,41,54,52,69,58,50,51,51,28,46,49,50,43,51,47,50,52,50,46,49,51,49,53,56,53,59,62,62,73,109,135,83,79,73,72,72,72,68,79,71,75,67,71,72,51,74,67,55,51,52,50,51,51,51,51,54,47,52,52,36,47,52,49,32,54,51,28,49,52,46,28,52,50,28,47,52,52,28,18,48,34,48,48,48,29,25,60,68,54,66,34,58,67,52,25,19,66,72,63,73,40,54,51,69,58,50,50,52,27,45,48,50,42,51,46,49,52,51,47,49,51,49,54,59,54,60,62,63,74,108

Radius of gyration: 27.63 Å; Cα contacts (8 Å, |Δi|>4): 132; chains: 2; bounding box: 64×93×77 Å

Organism: NCBI:txid40318

Nearest PDB structures (foldseek):
  6m5f-assembly1_A  TM=8.591E-01  e=1.739E+00  Pseudomonas aeruginosa PAO1
  6m5f-assembly1_A  TM=8.595E-01  e=1.787E+00  Pseudomonas aeruginosa PAO1

Secondary structure (DSSP, 8-state):
--------TT-S---HHHHHHHHHHHHHHHHHHHHHHHHHHHHHHHHHHHHHHHHHHHHSSHHHHHHHHT--HHHHHHHHHHHHHHHHHHHHHHHHHTT-/--------TT-S---HHHHHHHHHHHHHHHHHHHHHHHHHHHHHHHHHHHHHHHHHHHHSSHHHHHHHHT--HHHHHHHHHHHHHHHHHHHHHHHHHTT-

Sequence (200 aa):
MILVMTVQNLDKTPSRKQRLQERQRRQLAVVDTVDKAEAKVRKAEVELAAAVTEAVQVFGDEQSASEGLDMSVEVIRRFLRMTRDEVAGDDNAAEVDGTSMILVMTVQNLDKTPSRKQRLQERQRRQLAVVDTVDKAEAKVRKAEVELAAAVTEAVQVFGDEQSASEGLDMSVEVIRRFLRMTRDEVAGDDNAAEVDGTS

Foldseek 3Di:
DPPPPPVPVVPDDDDPVRVVVVVVVVVVVVVVVVVVVVVVVVVVLLVVLVVLVVLCVVLVHLVSSCVVVVHDSVVNVVSPVVNVVVVVVVVVVVVVVPVD/DPPPPPVPVPPDDDDPVRVVVVVVVVVVVVVVVVVVVVVVVVVVLLVVLVVLVVLCVVLVHLVSSCVVVVHDSVVNVVSPVVNVVVVVVVVVVVVVVPPD